Protein AF-H9GGY7-F1 (afdb_monomer_lite)

Structure (mmCIF, N/CA/C/O backbone):
data_AF-H9GGY7-F1
#
_entry.id   AF-H9GGY7-F1
#
loop_
_atom_site.group_PDB
_atom_site.id
_atom_site.type_symbol
_atom_site.label_atom_id
_atom_site.label_alt_id
_atom_site.label_comp_id
_atom_site.label_asym_id
_atom_site.label_entity_id
_atom_site.label_seq_id
_atom_site.pdbx_PDB_ins_code
_atom_site.Cartn_x
_atom_site.Cartn_y
_atom_site.Cartn_z
_atom_site.occupancy
_atom_site.B_iso_or_equiv
_atom_site.auth_seq_id
_atom_site.auth_comp_id
_atom_site.auth_asym_id
_atom_site.auth_atom_id
_atom_site.pdbx_PDB_model_num
ATOM 1 N N . GLN A 1 1 ? -94.131 -12.070 133.541 1.00 53.62 1 GLN A N 1
ATOM 2 C CA . GLN A 1 1 ? -92.768 -11.558 133.809 1.00 53.62 1 GLN A CA 1
ATOM 3 C C . GLN A 1 1 ? -91.695 -12.531 133.315 1.00 53.62 1 GLN A C 1
ATOM 5 O O . GLN A 1 1 ? -91.170 -12.262 132.249 1.00 53.62 1 GLN A O 1
ATOM 10 N N . LEU A 1 2 ? -91.440 -13.691 133.942 1.00 53.00 2 LEU A N 1
ATOM 11 C CA . LEU A 1 2 ? -90.406 -14.633 133.448 1.00 53.00 2 LEU A CA 1
ATOM 12 C C . LEU A 1 2 ? -90.732 -15.312 132.094 1.00 53.00 2 LEU A C 1
ATOM 14 O O . LEU A 1 2 ? -89.829 -15.543 131.296 1.00 53.00 2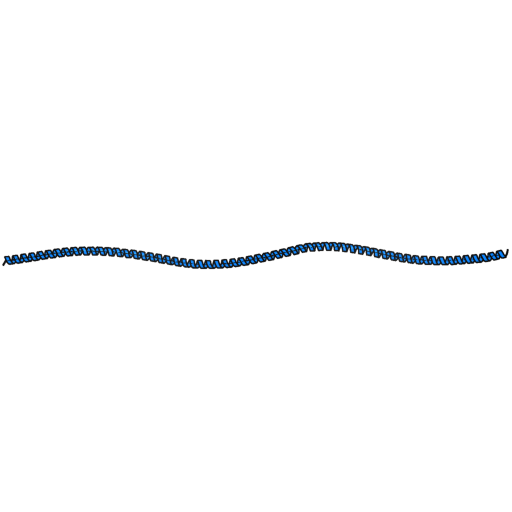 LEU A O 1
ATOM 18 N N . GLU A 1 3 ? -92.004 -15.600 131.788 1.00 56.50 3 GLU A N 1
ATOM 19 C CA . GLU A 1 3 ? -92.406 -16.172 130.482 1.00 56.50 3 GLU A CA 1
ATOM 20 C C . GLU A 1 3 ? -92.366 -15.160 129.325 1.00 56.50 3 GLU A C 1
ATOM 22 O O . GLU A 1 3 ? -92.025 -15.528 128.203 1.00 56.50 3 GLU A O 1
ATOM 27 N N . GLU A 1 4 ? -92.641 -13.881 129.593 1.00 59.97 4 GLU A N 1
ATOM 28 C CA . GLU A 1 4 ? -92.540 -12.801 128.597 1.00 59.97 4 GLU A CA 1
ATOM 29 C C . GLU A 1 4 ? -91.076 -12.456 128.287 1.00 59.97 4 GLU A C 1
ATOM 31 O O . GLU A 1 4 ? -90.733 -12.218 127.129 1.00 59.97 4 GLU A O 1
ATOM 36 N N . GLU A 1 5 ? -90.188 -12.500 129.288 1.00 59.53 5 GLU A N 1
ATOM 37 C CA . GLU A 1 5 ? -88.739 -12.380 129.074 1.00 59.53 5 GLU A CA 1
ATOM 38 C C . GLU A 1 5 ? -88.175 -13.578 128.296 1.00 59.53 5 GLU A C 1
ATOM 40 O O . GLU A 1 5 ? -87.352 -13.385 127.399 1.00 59.53 5 GLU A O 1
ATOM 45 N N . ARG A 1 6 ? -88.660 -14.802 128.558 1.00 66.00 6 ARG A N 1
ATOM 46 C CA . ARG A 1 6 ? -88.266 -16.002 127.801 1.00 66.00 6 ARG A CA 1
ATOM 47 C C . ARG A 1 6 ? -88.717 -15.940 126.339 1.00 66.00 6 ARG A C 1
ATOM 49 O O . ARG A 1 6 ? -87.914 -16.224 125.456 1.00 66.00 6 ARG A O 1
ATOM 56 N N . GLN A 1 7 ? -89.949 -15.504 126.067 1.00 70.44 7 GLN A N 1
ATOM 57 C CA . GLN A 1 7 ? -90.431 -15.276 124.697 1.00 70.44 7 GLN A CA 1
ATOM 58 C C . GLN A 1 7 ? -89.676 -14.144 123.987 1.00 70.44 7 GLN A C 1
ATOM 60 O O . GLN A 1 7 ? -89.389 -14.247 122.795 1.00 70.44 7 GLN A O 1
ATOM 65 N N . GLY A 1 8 ? -89.334 -13.065 124.696 1.00 74.50 8 GLY A N 1
ATOM 66 C CA . GLY A 1 8 ? -88.525 -11.973 124.151 1.00 74.50 8 GLY A CA 1
ATOM 67 C C . GLY A 1 8 ? -87.105 -12.414 123.782 1.00 74.50 8 GLY A C 1
ATOM 68 O O . GLY A 1 8 ? -86.585 -12.002 122.743 1.00 74.50 8 GLY A O 1
ATOM 69 N N . LEU A 1 9 ? -86.501 -13.285 124.597 1.00 72.38 9 LEU A N 1
ATOM 70 C CA . LEU A 1 9 ? -85.202 -13.900 124.326 1.00 72.38 9 LEU A CA 1
ATOM 71 C C . LEU A 1 9 ? -85.266 -14.924 123.187 1.00 72.38 9 LEU A C 1
ATOM 73 O O . LEU A 1 9 ? -84.412 -14.864 122.313 1.00 72.38 9 LEU A O 1
ATOM 77 N N . GLU A 1 10 ? -86.286 -15.786 123.119 1.00 73.00 10 GLU A N 1
ATOM 78 C CA . GLU A 1 10 ? -86.494 -16.715 121.990 1.00 73.00 10 GLU A CA 1
ATOM 79 C C . GLU A 1 10 ? -86.693 -15.960 120.662 1.00 73.00 10 GLU A C 1
ATOM 81 O O . GLU A 1 10 ? -86.160 -16.356 119.629 1.00 73.00 10 GLU A O 1
ATOM 86 N N . LYS A 1 11 ? -87.409 -14.827 120.673 1.00 78.94 11 LYS A N 1
ATOM 87 C CA . LYS A 1 11 ? -87.639 -14.009 119.471 1.00 78.94 11 LYS A CA 1
ATOM 88 C C . LYS A 1 11 ? -86.386 -13.248 119.025 1.00 78.94 11 LYS A C 1
ATOM 90 O O . LYS A 1 11 ? -86.161 -13.107 117.826 1.00 78.94 11 LYS A O 1
ATOM 95 N N . LYS A 1 12 ? -85.567 -12.777 119.975 1.00 76.88 12 LYS A N 1
ATOM 96 C CA . LYS A 1 12 ? -84.242 -12.205 119.685 1.00 76.88 12 LYS A CA 1
ATOM 97 C C . LYS A 1 12 ? -83.271 -13.266 119.182 1.00 76.88 12 LYS A C 1
ATOM 99 O O . LYS A 1 12 ? -82.583 -12.989 118.214 1.00 76.88 12 LYS A O 1
ATOM 104 N N . LEU A 1 13 ? -83.266 -14.456 119.787 1.00 78.00 13 LEU A N 1
ATOM 105 C CA . LEU A 1 13 ? -82.452 -15.591 119.354 1.00 78.00 13 LEU A CA 1
ATOM 106 C C . LEU A 1 13 ? -82.787 -15.966 117.908 1.00 78.00 13 LEU A C 1
ATOM 108 O O . LEU A 1 13 ? -81.892 -16.018 117.074 1.00 78.00 13 LEU A O 1
ATOM 112 N N . LYS A 1 14 ? -84.078 -16.094 117.586 1.00 79.50 14 LYS A N 1
ATOM 113 C CA . LYS A 1 14 ? -84.537 -16.381 116.225 1.00 79.50 14 LYS A CA 1
ATOM 114 C C . LYS A 1 14 ? -84.182 -15.270 115.229 1.00 79.50 14 LYS A C 1
ATOM 116 O O . LYS A 1 14 ? -83.739 -15.556 114.129 1.00 79.50 14 LYS A O 1
ATOM 121 N N . GLY A 1 15 ? -84.309 -14.001 115.628 1.00 80.25 15 GLY A N 1
ATOM 122 C CA . GLY A 1 15 ? -83.869 -12.871 114.802 1.00 80.25 15 GLY A CA 1
ATOM 123 C C . GLY A 1 15 ? -82.359 -12.877 114.547 1.00 80.25 15 GLY A C 1
ATOM 124 O O . GLY A 1 15 ? -81.931 -12.629 113.426 1.00 80.25 15 GLY A O 1
ATOM 125 N N . THR A 1 16 ? -81.556 -13.220 115.559 1.00 77.06 16 THR A N 1
ATOM 126 C CA . THR A 1 16 ? -80.107 -13.381 115.390 1.00 77.06 16 THR A CA 1
ATOM 127 C C . THR A 1 16 ? -79.743 -14.616 114.567 1.00 77.06 16 THR A C 1
ATOM 129 O O . THR A 1 16 ? -78.773 -14.557 113.826 1.00 77.06 16 THR A O 1
ATOM 132 N N . GLU A 1 17 ? -80.505 -15.710 114.643 1.00 79.44 17 GLU A N 1
ATOM 133 C CA . GLU A 1 17 ? -80.320 -16.901 113.799 1.00 79.44 17 GLU A CA 1
ATOM 134 C C . GLU A 1 17 ? -80.626 -16.590 112.327 1.00 79.44 17 GLU A C 1
ATOM 136 O O . GLU A 1 17 ? -79.792 -16.875 111.472 1.00 79.44 17 GLU A O 1
ATOM 141 N N . ASP A 1 18 ? -81.747 -15.918 112.042 1.00 83.19 18 ASP A N 1
ATOM 142 C CA . ASP A 1 18 ? -82.125 -15.485 110.688 1.00 83.19 18 ASP A CA 1
ATOM 143 C C . ASP A 1 18 ? -81.103 -14.480 110.105 1.00 83.19 18 ASP A C 1
ATOM 145 O O . ASP A 1 18 ? -80.794 -14.500 108.910 1.00 83.19 18 ASP A O 1
ATOM 149 N N . GLU A 1 19 ? -80.558 -13.583 110.938 1.00 83.75 19 GLU A N 1
ATOM 150 C CA . GLU A 1 19 ? -79.475 -12.672 110.545 1.00 83.75 19 GLU A CA 1
ATOM 151 C C . GLU A 1 19 ? -78.175 -13.431 110.267 1.00 83.75 19 GLU A C 1
ATOM 153 O O . GLU A 1 19 ? -77.540 -13.189 109.241 1.00 83.75 19 GLU A O 1
ATOM 158 N N . VAL A 1 20 ? -77.789 -14.374 111.131 1.00 84.69 20 VAL A N 1
ATOM 159 C CA . VAL A 1 20 ? -76.604 -15.220 110.930 1.00 84.69 20 VAL A CA 1
ATOM 160 C C . VAL A 1 20 ? -76.734 -16.046 109.652 1.00 84.69 20 VAL A C 1
ATOM 162 O O . VAL A 1 20 ? -75.761 -16.133 108.908 1.00 84.69 20 VAL A O 1
ATOM 165 N N . GLU A 1 21 ? -77.911 -16.599 109.354 1.00 87.12 21 GLU A N 1
ATOM 166 C CA . GLU A 1 21 ? -78.161 -17.381 108.140 1.00 87.12 21 GLU A CA 1
ATOM 167 C C . GLU A 1 21 ? -78.060 -16.508 106.879 1.00 87.12 21 GLU A C 1
ATOM 169 O O . GLU A 1 21 ? -77.313 -16.851 105.958 1.00 87.12 21 GLU A O 1
ATOM 174 N N . LYS A 1 22 ? -78.671 -15.312 106.884 1.00 88.31 22 LYS A N 1
ATOM 175 C CA . LYS A 1 22 ? -78.521 -14.315 105.805 1.00 88.31 22 LYS A CA 1
ATOM 176 C C . LYS A 1 22 ? -77.080 -13.868 105.596 1.00 88.31 22 LYS A C 1
ATOM 178 O O . LYS A 1 22 ? -76.633 -13.766 104.455 1.00 88.31 22 LYS A O 1
ATOM 183 N N . TYR A 1 23 ? -76.352 -13.569 106.671 1.00 86.12 23 TYR A N 1
ATOM 184 C CA . TYR A 1 23 ? -74.945 -13.189 106.566 1.00 86.12 23 TYR A CA 1
ATOM 185 C C . TYR A 1 23 ? -74.090 -14.369 106.089 1.00 86.12 23 TYR A C 1
ATOM 187 O O . TYR A 1 23 ? -73.178 -14.158 105.297 1.00 86.12 23 TYR A O 1
ATOM 195 N N . SER A 1 24 ? -74.411 -15.603 106.485 1.00 87.19 24 SER A N 1
ATOM 196 C CA . SER A 1 24 ? -73.772 -16.828 105.983 1.00 87.19 24 SER A CA 1
ATOM 197 C C . SER A 1 24 ? -73.967 -16.998 104.473 1.00 87.19 24 SER A C 1
ATOM 199 O O . SER A 1 24 ? -72.998 -17.240 103.754 1.00 87.19 24 SER A O 1
ATOM 201 N N . GLU A 1 25 ? -75.197 -16.845 103.977 1.00 89.50 25 GLU A N 1
ATOM 202 C CA . GLU A 1 25 ? -75.495 -16.943 102.544 1.00 89.50 25 GLU A CA 1
ATOM 203 C C . GLU A 1 25 ? -74.830 -15.814 101.753 1.00 89.50 25 GLU A C 1
ATOM 205 O O . GLU A 1 25 ? -74.185 -16.078 100.740 1.00 89.50 25 GLU A O 1
ATOM 210 N N . ALA A 1 26 ? -74.890 -14.576 102.251 1.00 90.56 26 ALA A N 1
ATOM 211 C CA . ALA A 1 26 ? -74.227 -13.436 101.622 1.00 90.56 26 ALA A CA 1
ATOM 212 C C . ALA A 1 26 ? -72.698 -13.598 101.580 1.00 90.56 26 ALA A C 1
ATOM 214 O O . ALA A 1 26 ? -72.066 -13.224 100.593 1.00 90.56 26 ALA A O 1
ATOM 215 N N . VAL A 1 27 ? -72.096 -14.176 102.627 1.00 91.88 27 VAL A N 1
ATOM 216 C CA . VAL A 1 27 ? -70.662 -14.494 102.659 1.00 91.88 27 VAL A CA 1
ATOM 217 C C . VAL A 1 27 ? -70.323 -15.576 101.637 1.00 91.88 27 VAL A C 1
ATOM 219 O O . VAL A 1 27 ? -69.350 -15.401 100.909 1.00 91.88 27 VAL A O 1
ATOM 222 N N . LYS A 1 28 ? -71.126 -16.641 101.518 1.00 91.06 28 LYS A N 1
ATOM 223 C CA . LYS A 1 28 ? -70.921 -17.683 100.496 1.00 91.06 28 LYS A CA 1
ATOM 224 C C . LYS A 1 28 ? -71.033 -17.125 99.080 1.00 91.06 28 LYS A C 1
ATOM 226 O O . LYS A 1 28 ? -70.164 -17.379 98.256 1.00 91.06 28 LYS A O 1
ATOM 231 N N . GLU A 1 29 ? -72.051 -16.316 98.803 1.00 91.62 29 GLU A N 1
ATOM 232 C CA . GLU A 1 29 ? -72.250 -15.723 97.477 1.00 91.62 29 GLU A CA 1
ATOM 233 C C . GLU A 1 29 ? -71.135 -14.716 97.130 1.00 91.62 29 GLU A C 1
ATOM 235 O O . GLU A 1 29 ? -70.691 -14.627 95.983 1.00 91.62 29 GLU A O 1
ATOM 240 N N . ALA A 1 30 ? -70.643 -13.964 98.122 1.00 90.69 30 ALA A N 1
ATOM 241 C CA . ALA A 1 30 ? -69.486 -13.089 97.959 1.00 90.69 30 ALA A CA 1
ATOM 242 C C . ALA A 1 30 ? -68.187 -13.881 97.737 1.00 90.69 30 ALA A C 1
ATOM 244 O O . ALA A 1 30 ? -67.375 -13.469 96.911 1.00 90.69 30 ALA A O 1
ATOM 245 N N . GLN A 1 31 ? -68.007 -15.015 98.423 1.00 90.62 31 GLN A N 1
ATOM 246 C CA . GLN A 1 31 ? -66.876 -15.926 98.223 1.00 90.62 31 GLN A CA 1
ATOM 247 C C . GLN A 1 31 ? -66.893 -16.547 96.822 1.00 90.62 31 GLN A C 1
ATOM 249 O O . GLN A 1 31 ? -65.883 -16.479 96.132 1.00 90.62 31 GLN A O 1
ATOM 254 N N . GLU A 1 32 ? -68.035 -17.050 96.347 1.00 93.12 32 GLU A N 1
ATOM 255 C CA . GLU A 1 32 ? -68.155 -17.584 94.983 1.00 93.12 32 GLU A CA 1
ATOM 256 C C . GLU A 1 32 ? -67.865 -16.510 93.923 1.00 93.12 32 GLU A C 1
ATOM 258 O O . GLU A 1 32 ? -67.146 -16.760 92.954 1.00 93.12 32 GLU A O 1
ATOM 263 N N . LYS A 1 33 ? -68.379 -15.284 94.101 1.00 93.19 33 LYS A N 1
ATOM 264 C CA . LYS A 1 33 ? -68.078 -14.160 93.196 1.00 93.19 33 LYS A CA 1
ATOM 265 C C . LYS A 1 33 ? -66.602 -13.771 93.230 1.00 93.19 33 LYS A C 1
ATOM 267 O O . LYS A 1 33 ? -66.060 -13.433 92.177 1.00 93.19 33 LYS A O 1
ATOM 272 N N . LEU A 1 34 ? -65.970 -13.815 94.404 1.00 93.81 34 LEU A N 1
ATOM 273 C CA . LEU A 1 34 ? -64.543 -13.555 94.563 1.00 93.81 34 LEU A CA 1
ATOM 274 C C . LEU A 1 34 ? -63.719 -14.607 93.818 1.00 93.81 34 LEU A C 1
ATOM 276 O O . LEU A 1 34 ? -62.916 -14.227 92.976 1.00 93.81 34 LEU A O 1
ATOM 280 N N . GLU A 1 35 ? -63.985 -15.899 94.023 1.00 93.88 35 GLU A N 1
ATOM 281 C CA . GLU A 1 35 ? -63.283 -16.989 93.326 1.00 93.88 35 GLU A CA 1
ATOM 282 C C . GLU A 1 35 ? -63.422 -16.879 91.799 1.00 93.88 35 GLU A C 1
ATOM 284 O O . GLU A 1 35 ? -62.468 -17.085 91.047 1.00 93.88 35 GLU A O 1
ATOM 289 N N . LEU A 1 36 ? -64.610 -16.510 91.311 1.00 94.38 36 LEU A N 1
ATOM 290 C CA . LEU A 1 36 ? -64.872 -16.360 89.879 1.00 94.38 36 LEU A CA 1
ATOM 291 C C . LEU A 1 36 ? -64.162 -15.130 89.288 1.00 94.38 36 LEU A C 1
ATOM 293 O O . LEU A 1 36 ? -63.724 -15.163 88.134 1.00 94.38 36 LEU A O 1
ATOM 297 N N . ALA A 1 37 ? -64.035 -14.051 90.066 1.00 94.06 37 ALA A N 1
ATOM 298 C CA . ALA A 1 37 ? -63.265 -12.867 89.696 1.00 94.06 37 ALA A CA 1
ATOM 299 C C . ALA A 1 37 ? -61.753 -13.136 89.727 1.00 94.06 37 ALA A C 1
ATOM 301 O O . ALA A 1 37 ? -61.064 -12.760 88.781 1.00 94.06 37 ALA A O 1
ATOM 302 N N . GLU A 1 38 ? -61.256 -13.835 90.750 1.00 94.00 38 GLU A N 1
ATOM 303 C CA . GLU A 1 38 ? -59.859 -14.266 90.861 1.00 94.00 38 GLU A CA 1
ATOM 304 C C . GLU A 1 38 ? -59.479 -15.171 89.692 1.00 94.00 38 GLU A C 1
ATOM 306 O O . GLU A 1 38 ? -58.484 -14.911 89.025 1.00 94.00 38 GLU A O 1
ATOM 311 N N . LYS A 1 39 ? -60.319 -16.156 89.348 1.00 95.44 39 LYS A N 1
ATOM 312 C CA . LYS A 1 39 ? -60.077 -17.032 88.195 1.00 95.44 39 LYS A CA 1
ATOM 313 C C . LYS A 1 39 ? -59.992 -16.253 86.877 1.00 95.44 39 LYS A C 1
ATOM 315 O O . LYS A 1 39 ? -59.075 -16.462 86.087 1.00 95.44 39 LYS A O 1
ATOM 320 N N . LYS A 1 40 ? -60.914 -15.311 86.648 1.00 94.88 40 LYS A N 1
ATOM 321 C CA . LYS A 1 40 ? -60.870 -14.434 85.465 1.00 94.88 40 LYS A CA 1
ATOM 322 C C . LYS A 1 40 ? -59.631 -13.541 85.444 1.00 94.88 40 LYS A C 1
ATOM 324 O O . LYS A 1 40 ? -59.081 -13.318 84.370 1.00 94.88 40 LYS A O 1
ATOM 329 N N . ALA A 1 41 ? -59.208 -13.026 86.598 1.00 94.75 41 ALA A N 1
ATOM 330 C CA . ALA A 1 41 ? -57.985 -12.242 86.710 1.00 94.75 41 ALA A CA 1
ATOM 331 C C . ALA A 1 41 ? -56.763 -13.104 8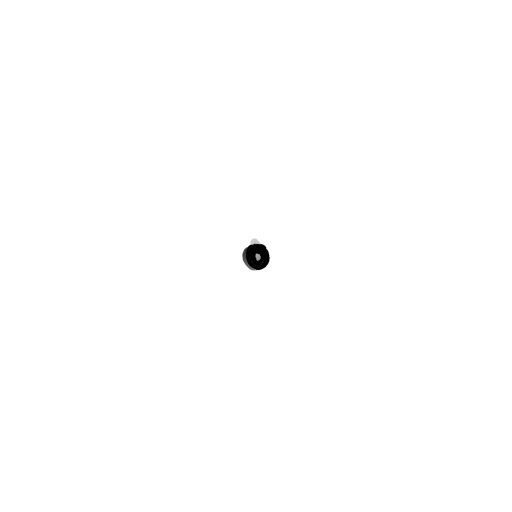6.368 1.00 94.75 41 ALA A C 1
ATOM 333 O O . ALA A 1 41 ? -55.962 -12.692 85.537 1.00 94.75 41 ALA A O 1
ATOM 334 N N . THR A 1 42 ? -56.677 -14.330 86.897 1.00 95.06 42 THR A N 1
ATOM 335 C CA . THR A 1 42 ? -55.575 -15.251 86.582 1.00 95.06 42 THR A CA 1
ATOM 336 C C . THR A 1 42 ? -55.541 -15.658 85.108 1.00 95.06 42 THR A C 1
ATOM 338 O O . THR A 1 42 ? -54.462 -15.725 84.521 1.00 95.06 42 THR A O 1
ATOM 341 N N . ASP A 1 43 ? -56.701 -15.882 84.480 1.00 94.94 43 ASP A N 1
ATOM 342 C CA . ASP A 1 43 ? -56.783 -16.197 83.049 1.00 94.94 43 ASP A CA 1
ATOM 343 C C . ASP A 1 43 ? -56.321 -14.996 82.200 1.00 94.94 43 ASP A C 1
ATOM 345 O O . ASP A 1 43 ? -55.498 -15.148 81.298 1.00 94.94 43 ASP A O 1
ATOM 349 N N . ALA A 1 44 ? -56.767 -13.781 82.540 1.00 94.81 44 ALA A N 1
ATOM 350 C CA . ALA A 1 44 ? -56.345 -12.557 81.859 1.00 94.81 44 ALA A CA 1
ATOM 351 C C . ALA A 1 44 ? -54.847 -12.256 82.050 1.00 94.81 44 ALA A C 1
ATOM 353 O O . ALA A 1 44 ? -54.177 -11.849 81.102 1.00 94.81 44 ALA A O 1
ATOM 354 N N . GLU A 1 45 ? -54.297 -12.474 83.247 1.00 95.12 45 GLU A N 1
ATOM 355 C CA . GLU A 1 45 ? -52.859 -12.346 83.516 1.00 95.12 45 GLU A CA 1
ATOM 356 C C . GLU A 1 45 ? -52.042 -13.347 82.687 1.00 95.12 45 GLU A C 1
ATOM 358 O O . GLU A 1 45 ? -50.995 -12.988 82.138 1.00 95.12 45 GLU A O 1
ATOM 363 N N . SER A 1 46 ? -52.541 -14.578 82.533 1.00 96.06 46 SER A N 1
ATOM 364 C CA . SER A 1 46 ? -51.935 -15.601 81.675 1.00 96.06 46 SER A CA 1
ATOM 365 C C . SER A 1 46 ? -51.942 -15.186 80.199 1.00 96.06 46 SER A C 1
ATOM 367 O O . SER A 1 46 ? -50.909 -15.252 79.523 1.00 96.06 46 SER A O 1
ATOM 369 N N . ASP A 1 47 ? -53.072 -14.675 79.704 1.00 96.19 47 ASP A N 1
ATOM 370 C CA . ASP A 1 47 ? -53.204 -14.196 78.327 1.00 96.19 47 ASP A CA 1
ATOM 371 C C . ASP A 1 47 ? -52.276 -13.008 78.054 1.00 96.19 47 ASP A C 1
ATOM 373 O O . ASP A 1 47 ? -51.560 -13.005 77.049 1.00 96.19 47 ASP A O 1
ATOM 377 N N . VAL A 1 48 ? -52.211 -12.037 78.972 1.00 96.94 48 VAL A N 1
ATOM 378 C CA . VAL A 1 48 ? -51.288 -10.892 78.891 1.00 96.94 48 VAL A CA 1
ATOM 379 C C . VAL A 1 48 ? -49.835 -11.367 78.867 1.00 96.94 48 VAL A C 1
ATOM 381 O O . VAL A 1 48 ? -49.046 -10.891 78.048 1.00 96.94 48 VAL A O 1
ATOM 384 N N . ALA A 1 49 ? -49.469 -12.343 79.702 1.00 96.38 49 ALA A N 1
ATOM 385 C CA . ALA A 1 49 ? -48.132 -12.930 79.681 1.00 96.38 49 ALA A CA 1
ATOM 386 C C . ALA A 1 49 ? -47.821 -13.617 78.336 1.00 96.38 49 ALA A C 1
ATOM 388 O O . ALA A 1 49 ? -46.708 -13.486 77.818 1.00 96.38 49 ALA A O 1
ATOM 389 N N . SER A 1 50 ? -48.797 -14.312 77.740 1.00 97.25 50 SER A N 1
ATOM 390 C CA . SER A 1 50 ? -48.646 -14.959 76.431 1.00 97.25 50 SER A CA 1
ATOM 391 C C . SER A 1 50 ? -48.478 -13.945 75.290 1.00 97.25 50 SER A C 1
ATOM 393 O O . SER A 1 50 ? -47.596 -14.104 74.442 1.00 97.25 50 SER A O 1
ATOM 395 N N . LEU A 1 51 ? -49.271 -12.869 75.299 1.00 97.12 51 LEU A N 1
ATOM 396 C CA . LEU A 1 51 ? -49.221 -11.807 74.299 1.00 97.12 51 LEU A CA 1
ATOM 397 C C . LEU A 1 51 ? -47.910 -11.033 74.388 1.00 97.12 51 LEU A C 1
ATOM 399 O O . LEU A 1 51 ? -47.298 -10.783 73.356 1.00 97.12 51 LEU A O 1
ATOM 403 N N . ASN A 1 52 ? -47.423 -10.742 75.596 1.00 96.44 52 ASN A N 1
ATOM 404 C CA . ASN A 1 52 ? -46.126 -10.091 75.785 1.00 96.44 52 ASN A CA 1
ATOM 405 C C . ASN A 1 52 ? -44.968 -10.932 75.232 1.00 96.44 52 ASN A C 1
ATOM 407 O O . ASN A 1 52 ? -44.092 -10.393 74.560 1.00 96.44 52 ASN A O 1
ATOM 411 N N . ARG A 1 53 ? -44.985 -12.260 75.427 1.00 96.81 53 ARG A N 1
ATOM 412 C CA . ARG A 1 53 ? -43.997 -13.150 74.786 1.00 96.81 53 ARG A CA 1
ATOM 413 C C . ARG A 1 53 ? -44.101 -13.113 73.265 1.00 96.81 53 ARG A C 1
ATOM 415 O O . ARG A 1 53 ? -43.086 -13.106 72.578 1.00 96.81 53 ARG A O 1
ATOM 422 N N . ARG A 1 54 ? -45.321 -13.087 72.726 1.00 97.69 54 ARG A N 1
ATOM 423 C CA . ARG A 1 54 ? -45.545 -13.016 71.278 1.00 97.69 54 ARG A CA 1
ATOM 424 C C . ARG A 1 54 ? -45.081 -11.684 70.685 1.00 97.69 54 ARG A C 1
ATOM 426 O O . ARG A 1 54 ? -44.524 -11.699 69.596 1.00 97.69 54 ARG A O 1
ATOM 433 N N . ILE A 1 55 ? -45.276 -10.570 71.391 1.00 97.62 55 ILE A N 1
ATOM 434 C CA . ILE A 1 55 ? -44.773 -9.248 70.991 1.00 97.62 55 ILE A CA 1
ATOM 435 C C . ILE A 1 55 ? -43.246 -9.282 70.888 1.00 97.62 55 ILE A C 1
ATOM 437 O O . ILE A 1 55 ? -42.728 -8.963 69.826 1.00 97.62 55 ILE A O 1
ATOM 441 N N . GLN A 1 56 ? -42.549 -9.782 71.914 1.00 97.12 56 GLN A N 1
ATOM 442 C CA . GLN A 1 56 ? -41.083 -9.895 71.899 1.00 97.12 56 GLN A CA 1
ATOM 443 C C . GLN A 1 56 ? -40.567 -10.725 70.717 1.00 97.12 56 GLN A C 1
ATOM 445 O O . GLN A 1 56 ? -39.626 -10.325 70.042 1.00 97.12 56 GLN A O 1
ATOM 450 N N . LEU A 1 57 ? -41.207 -11.863 70.423 1.00 97.62 57 LEU A N 1
ATOM 451 C CA . LEU A 1 57 ? -40.817 -12.699 69.283 1.00 97.62 57 LEU A CA 1
ATOM 452 C C . LEU A 1 57 ? -41.003 -11.977 67.942 1.00 97.62 57 LEU A C 1
ATOM 454 O O . LEU A 1 57 ? -40.149 -12.088 67.068 1.00 97.62 57 LEU A O 1
ATOM 458 N N . VAL A 1 58 ? -42.102 -11.236 67.780 1.00 97.81 58 VAL A N 1
ATOM 459 C CA . VAL A 1 58 ? -42.364 -10.465 66.556 1.00 97.81 58 VAL A CA 1
ATOM 460 C C . VAL A 1 58 ? -41.393 -9.292 66.420 1.00 97.81 58 VAL A C 1
ATOM 462 O O . VAL A 1 58 ? -40.945 -9.015 65.312 1.00 97.81 58 VAL A O 1
ATOM 465 N N . GLU A 1 59 ? -41.041 -8.625 67.519 1.00 97.75 59 GLU A N 1
ATOM 466 C CA . GLU A 1 59 ? -40.024 -7.566 67.536 1.00 97.75 59 GLU A CA 1
ATOM 467 C C . GLU A 1 59 ? -38.650 -8.118 67.131 1.00 97.75 59 GLU A C 1
ATOM 469 O O . GLU A 1 59 ? -38.027 -7.585 66.216 1.00 97.75 59 GLU A O 1
ATOM 474 N N . GLU A 1 60 ? -38.226 -9.254 67.693 1.00 97.31 60 GLU A N 1
ATOM 475 C CA . GLU A 1 60 ? -36.976 -9.910 67.288 1.00 97.31 60 GLU A CA 1
ATOM 476 C C . GLU A 1 60 ? -36.977 -10.340 65.812 1.00 97.31 60 GLU A C 1
ATOM 478 O O . GLU A 1 60 ? -35.955 -10.258 65.124 1.00 97.31 60 GLU A O 1
ATOM 483 N N . GLU A 1 61 ? -38.102 -10.849 65.304 1.00 97.62 61 GLU A N 1
ATOM 484 C CA . GLU A 1 61 ? -38.238 -11.204 63.889 1.00 97.62 61 GLU A CA 1
ATOM 485 C C . GLU A 1 61 ? -38.175 -9.972 62.983 1.00 97.62 61 GLU A C 1
ATOM 487 O O . GLU A 1 61 ? -37.546 -10.029 61.920 1.00 97.62 61 GLU A O 1
ATOM 492 N N . LEU A 1 62 ? -38.785 -8.864 63.407 1.00 97.88 62 LEU A N 1
ATOM 493 C CA . LEU A 1 62 ? -38.745 -7.593 62.697 1.00 97.88 62 LEU A CA 1
ATOM 494 C C . LEU A 1 62 ? -37.317 -7.041 62.637 1.00 97.88 62 LEU A C 1
ATOM 496 O O . LEU A 1 62 ? -36.865 -6.698 61.545 1.00 97.88 62 LEU A O 1
ATOM 500 N N . ASP A 1 63 ? -36.590 -7.037 63.755 1.00 97.88 63 ASP A N 1
ATOM 501 C CA . ASP A 1 63 ? -35.198 -6.576 63.818 1.00 97.88 63 ASP A CA 1
ATOM 502 C C . ASP A 1 63 ? -34.301 -7.410 62.890 1.00 97.88 63 ASP A C 1
ATOM 504 O O . ASP A 1 63 ? -33.567 -6.874 62.054 1.00 97.88 63 ASP A O 1
ATOM 508 N N . ARG A 1 64 ? -34.435 -8.744 62.926 1.00 97.88 64 ARG A N 1
ATOM 509 C CA . ARG A 1 64 ? -33.701 -9.642 62.013 1.00 97.88 64 ARG A CA 1
ATOM 510 C C . ARG A 1 64 ? -34.054 -9.396 60.545 1.00 97.88 64 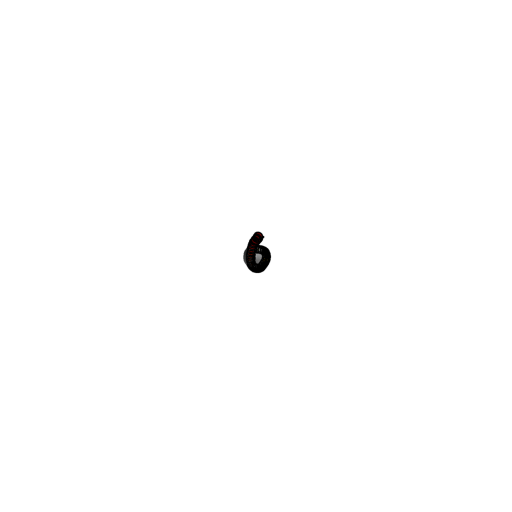ARG A C 1
ATOM 512 O O . ARG A 1 64 ? -33.188 -9.512 59.673 1.00 97.88 64 ARG A O 1
ATOM 519 N N . ALA A 1 65 ? -35.318 -9.110 60.235 1.00 97.81 65 ALA A N 1
ATOM 520 C CA . ALA A 1 65 ? -35.743 -8.797 58.874 1.00 97.81 65 ALA A CA 1
ATOM 521 C C . ALA A 1 65 ? -35.173 -7.451 58.401 1.00 97.81 65 ALA A C 1
ATOM 523 O O . ALA A 1 65 ? -34.729 -7.351 57.254 1.00 97.81 65 ALA A O 1
ATOM 524 N N . GLN A 1 66 ? -35.123 -6.449 59.280 1.00 97.88 66 GLN A N 1
ATOM 525 C CA . GLN A 1 66 ? -34.538 -5.141 58.996 1.00 97.88 66 GLN A CA 1
ATOM 526 C C . GLN A 1 66 ? -33.029 -5.227 58.750 1.00 97.88 66 GLN A C 1
ATOM 528 O O . GLN A 1 66 ? -32.551 -4.669 57.763 1.00 97.88 66 GLN A O 1
ATOM 533 N N . GLU A 1 67 ? -32.281 -5.986 59.556 1.00 97.88 67 GLU A N 1
ATOM 534 C CA . GLU A 1 67 ? -30.843 -6.206 59.330 1.00 97.88 67 GLU A CA 1
ATOM 535 C C . GLU A 1 67 ? -30.564 -6.894 57.984 1.00 97.88 67 GLU A C 1
ATOM 537 O O . GLU A 1 67 ? -29.661 -6.505 57.230 1.00 97.88 67 GLU A O 1
ATOM 542 N N . ARG A 1 68 ? -31.373 -7.905 57.636 1.00 98.00 68 ARG A N 1
ATOM 543 C CA . ARG A 1 68 ? -31.283 -8.586 56.335 1.00 98.00 68 ARG A CA 1
ATOM 544 C C . ARG A 1 68 ? -31.588 -7.639 55.181 1.00 98.00 68 ARG A C 1
ATOM 546 O O . ARG A 1 68 ? -30.874 -7.668 54.179 1.00 98.00 68 ARG A O 1
ATOM 553 N N . LEU A 1 69 ? -32.617 -6.805 55.321 1.00 98.00 69 LEU A N 1
ATOM 554 C CA . LEU A 1 69 ? -32.983 -5.809 54.318 1.00 98.00 69 LEU A CA 1
ATOM 555 C C . LEU A 1 69 ? -31.871 -4.772 54.135 1.00 98.00 69 LEU A C 1
ATOM 557 O O . LEU A 1 69 ? -31.489 -4.501 53.000 1.00 98.00 69 LEU A O 1
ATOM 561 N N . ALA A 1 70 ? -31.307 -4.248 55.225 1.00 98.19 70 ALA A N 1
ATOM 562 C CA . ALA A 1 70 ? -30.200 -3.296 55.176 1.00 98.19 70 ALA A CA 1
ATOM 563 C C . ALA A 1 70 ? -28.990 -3.881 54.431 1.00 98.19 70 ALA A C 1
ATOM 565 O O . ALA A 1 70 ? -28.437 -3.245 53.536 1.00 98.19 70 ALA A O 1
ATOM 566 N N . THR A 1 71 ? -28.643 -5.137 54.722 1.00 98.06 71 THR A N 1
ATOM 567 C CA . THR A 1 71 ? -27.552 -5.841 54.032 1.00 98.06 71 THR A CA 1
ATOM 568 C C . THR A 1 71 ? -27.852 -6.050 52.543 1.00 98.06 71 THR A C 1
ATOM 570 O O . THR A 1 71 ? -26.959 -5.931 51.704 1.00 98.06 71 THR A O 1
ATOM 573 N N . ALA A 1 72 ? -29.098 -6.381 52.190 1.00 98.12 72 ALA A N 1
ATOM 574 C CA . ALA A 1 72 ? -29.504 -6.564 50.799 1.00 98.12 72 ALA A CA 1
ATOM 575 C C . ALA A 1 72 ? -29.462 -5.247 50.008 1.00 98.12 72 ALA A C 1
ATOM 577 O O . ALA A 1 72 ? -28.985 -5.242 48.876 1.00 98.12 72 ALA A O 1
ATOM 578 N N . LEU A 1 73 ? -29.899 -4.139 50.614 1.00 98.12 73 LEU A N 1
ATOM 579 C CA . LEU A 1 73 ? -29.839 -2.806 50.012 1.00 98.12 73 LEU A CA 1
ATOM 580 C C . LEU A 1 73 ? -28.397 -2.341 49.803 1.00 98.12 73 LEU A C 1
ATOM 582 O O . LEU A 1 73 ? -28.077 -1.851 48.726 1.00 98.12 73 LEU A O 1
ATOM 586 N N . GLN A 1 74 ? -27.515 -2.563 50.781 1.00 98.19 74 GLN A N 1
ATOM 587 C CA . GLN A 1 74 ? -26.097 -2.237 50.623 1.00 98.19 74 GLN A CA 1
ATOM 588 C C . GLN A 1 74 ? -25.472 -3.008 49.450 1.00 98.19 74 GLN A C 1
ATOM 590 O O . GLN A 1 74 ? -24.792 -2.422 48.611 1.00 98.19 74 GLN A O 1
ATOM 595 N N . LYS A 1 75 ? -25.742 -4.316 49.349 1.00 98.31 75 LYS A N 1
ATOM 596 C CA . LYS A 1 75 ? -25.257 -5.131 48.224 1.00 98.31 75 LYS A CA 1
ATOM 597 C C . LYS A 1 75 ? -25.819 -4.663 46.886 1.00 98.31 75 LYS A C 1
ATOM 599 O O . LYS A 1 75 ? -25.089 -4.675 45.902 1.00 98.31 75 LYS A O 1
ATOM 604 N N . LEU A 1 76 ? -27.090 -4.265 46.846 1.00 98.12 76 LEU A N 1
ATOM 605 C CA . LEU A 1 76 ? -27.709 -3.733 45.635 1.00 98.12 76 LEU A CA 1
ATOM 606 C C . LEU A 1 76 ? -26.985 -2.462 45.170 1.00 98.12 76 LEU A C 1
ATOM 608 O O . LEU A 1 76 ? -26.565 -2.400 44.018 1.00 98.12 76 LEU A O 1
ATOM 612 N N . GLU A 1 77 ? -26.745 -1.511 46.073 1.00 98.00 77 GLU A N 1
ATOM 613 C CA . GLU A 1 77 ? -26.035 -0.266 45.755 1.00 98.00 77 GLU A CA 1
ATOM 614 C C . GLU A 1 77 ? -24.599 -0.529 45.262 1.00 98.00 77 GLU A C 1
ATOM 616 O O . GLU A 1 77 ? -24.123 0.100 44.316 1.00 98.00 77 GLU A O 1
ATOM 621 N N . GLU A 1 78 ? -23.894 -1.488 45.869 1.00 97.88 78 GLU A N 1
ATOM 622 C CA . GLU A 1 78 ? -22.569 -1.916 45.406 1.00 97.88 78 GLU A CA 1
ATOM 623 C C . GLU A 1 78 ? -22.633 -2.520 43.995 1.00 97.88 78 GLU A C 1
ATOM 625 O O . GLU A 1 78 ? -21.799 -2.197 43.147 1.00 97.88 78 GLU A O 1
ATOM 630 N N . THR A 1 79 ? -23.637 -3.354 43.705 1.00 97.94 79 THR A N 1
ATOM 631 C CA . THR A 1 79 ? -23.815 -3.915 42.358 1.00 97.94 79 THR A CA 1
ATOM 632 C C . THR A 1 79 ? -24.187 -2.863 41.320 1.00 97.94 79 THR A C 1
ATOM 634 O O . THR A 1 79 ? -23.667 -2.923 40.211 1.00 97.94 79 THR A O 1
ATOM 637 N N . GLU A 1 80 ? -25.016 -1.876 41.665 1.00 97.44 80 GLU A N 1
ATOM 638 C CA . GLU A 1 80 ? -25.371 -0.768 40.770 1.00 97.44 80 GLU A CA 1
ATOM 639 C C . GLU A 1 80 ? -24.134 0.053 40.396 1.00 97.44 80 GLU A C 1
ATOM 641 O O . GLU A 1 80 ? -23.897 0.306 39.216 1.00 97.44 80 GLU A O 1
ATOM 646 N N . LYS A 1 81 ? -23.269 0.365 41.371 1.00 97.88 81 LYS A N 1
ATOM 647 C CA . LYS A 1 81 ? -21.992 1.051 41.107 1.00 97.88 81 LYS A CA 1
ATOM 648 C C . LYS A 1 81 ? -21.099 0.261 40.147 1.00 97.88 81 LYS A C 1
ATOM 650 O O . LYS A 1 81 ? -20.526 0.844 39.229 1.00 97.88 81 LYS A O 1
ATOM 655 N N . LEU A 1 82 ? -20.997 -1.058 40.327 1.00 97.38 82 LEU A N 1
ATOM 656 C CA . LEU A 1 82 ? -20.210 -1.918 39.435 1.00 97.38 82 LEU A CA 1
ATOM 657 C C . LEU A 1 82 ? -20.796 -1.979 38.016 1.00 97.38 82 LEU A C 1
ATOM 659 O O . LEU A 1 82 ? -20.041 -2.015 37.042 1.00 97.38 82 LEU A O 1
ATOM 663 N N . VAL A 1 83 ? -22.124 -1.978 37.886 1.00 97.94 83 VAL A N 1
ATOM 664 C CA . VAL A 1 83 ? -22.804 -1.933 36.584 1.00 97.94 83 VAL A CA 1
ATOM 665 C C . VAL A 1 83 ? -22.527 -0.603 35.885 1.00 97.94 83 VAL A C 1
ATOM 667 O O . VAL A 1 83 ? -22.074 -0.620 34.742 1.00 97.94 83 VAL A O 1
ATOM 670 N N . ASP A 1 84 ? -22.677 0.528 36.574 1.00 97.88 84 ASP A N 1
ATOM 671 C CA . ASP A 1 84 ? -22.392 1.860 36.024 1.00 97.88 84 ASP A CA 1
ATOM 672 C C . ASP A 1 84 ? -20.935 1.992 35.540 1.00 97.88 84 ASP A C 1
ATOM 674 O O . ASP A 1 84 ? -20.653 2.560 34.478 1.00 97.88 84 ASP A O 1
ATOM 678 N N . GLU A 1 85 ? -19.977 1.468 36.309 1.00 97.56 85 GLU A N 1
ATOM 679 C CA . GLU A 1 85 ? -18.564 1.435 35.919 1.00 97.56 85 GLU A CA 1
ATOM 680 C C . GLU A 1 85 ? -18.328 0.546 34.691 1.00 97.56 85 GLU A C 1
ATOM 682 O O . GLU A 1 85 ? -17.604 0.938 33.768 1.00 97.56 85 GLU A O 1
ATOM 687 N N . SER A 1 86 ? -18.981 -0.618 34.638 1.00 97.62 86 SER A N 1
ATOM 688 C CA . SER A 1 86 ? -18.924 -1.530 33.495 1.00 97.62 86 SER A CA 1
ATOM 689 C C . SER A 1 86 ? -19.510 -0.898 32.229 1.00 97.62 86 SER A C 1
ATOM 691 O O . SER A 1 86 ? -18.903 -0.991 31.160 1.00 97.62 86 SER A O 1
ATOM 693 N N . GLU A 1 87 ? -20.642 -0.198 32.322 1.00 97.88 87 GLU A N 1
ATOM 694 C CA . GLU A 1 87 ? -21.259 0.501 31.189 1.00 97.88 87 GLU A CA 1
ATOM 695 C C . GLU A 1 87 ? -20.357 1.612 30.639 1.00 97.88 87 GLU A C 1
ATOM 697 O O . GLU A 1 87 ? -20.186 1.749 29.421 1.00 97.88 87 GLU A O 1
ATOM 702 N N . ARG A 1 88 ? -19.702 2.376 31.524 1.00 98.00 88 ARG A N 1
ATOM 703 C CA . ARG A 1 88 ? -18.692 3.366 31.115 1.00 98.00 88 ARG A CA 1
ATOM 704 C C . ARG A 1 88 ? -17.523 2.696 30.399 1.00 98.00 88 ARG A C 1
ATOM 706 O O . ARG A 1 88 ? -17.083 3.197 29.362 1.00 98.00 88 ARG A O 1
ATOM 713 N N . GLY A 1 89 ? -17.044 1.565 30.918 1.00 97.88 89 GLY A N 1
ATOM 714 C CA . GLY A 1 89 ? -15.998 0.762 30.287 1.00 97.88 89 GLY A CA 1
ATOM 715 C C . GLY A 1 89 ? -16.390 0.299 28.883 1.00 97.88 89 GLY A C 1
ATOM 716 O O . GLY A 1 89 ? -15.627 0.492 27.932 1.00 97.88 89 GLY A O 1
ATOM 717 N N . LEU A 1 90 ? -17.609 -0.221 28.729 1.00 97.88 90 LEU A N 1
ATOM 718 C CA . LEU A 1 90 ? -18.150 -0.673 27.448 1.00 97.88 90 LEU A CA 1
ATOM 719 C C . LEU A 1 90 ? -18.201 0.469 26.431 1.00 97.88 90 LEU A C 1
ATOM 721 O O . LEU A 1 90 ? -17.713 0.316 25.312 1.00 97.88 90 LEU A O 1
ATOM 725 N N . LYS A 1 91 ? -18.680 1.647 26.837 1.00 98.25 91 LYS A N 1
ATOM 726 C CA . LYS A 1 91 ? -18.746 2.825 25.964 1.00 98.25 91 LYS A CA 1
ATOM 727 C C . LYS A 1 91 ? -17.366 3.304 25.504 1.00 98.25 91 LYS A C 1
ATOM 729 O O . LYS A 1 91 ? -17.210 3.779 24.378 1.00 98.25 91 LYS A O 1
ATOM 734 N N . VAL A 1 92 ? -16.338 3.197 26.345 1.00 98.38 92 VAL A N 1
ATOM 735 C CA . VAL A 1 92 ? -14.955 3.521 25.948 1.00 98.38 92 VAL A CA 1
ATOM 736 C C . VAL A 1 92 ? -14.430 2.516 24.921 1.00 98.38 92 VAL A C 1
ATOM 738 O O . VAL A 1 92 ? -13.805 2.924 23.938 1.00 98.38 92 VAL A O 1
ATOM 741 N N . ILE A 1 93 ? -14.693 1.223 25.126 1.00 97.94 93 ILE A N 1
ATOM 742 C CA . ILE A 1 93 ? -14.282 0.157 24.204 1.00 97.94 93 ILE A CA 1
ATOM 743 C C . ILE A 1 93 ? -14.981 0.317 22.852 1.00 97.94 93 ILE A C 1
ATOM 745 O O . ILE A 1 93 ? -14.314 0.264 21.822 1.00 97.94 93 ILE A O 1
ATOM 749 N N . GLU A 1 94 ? -16.284 0.589 22.844 1.00 97.88 94 GLU A N 1
ATOM 750 C CA . GLU A 1 94 ? -17.065 0.824 21.627 1.00 97.88 94 GLU A CA 1
ATOM 751 C C . GLU A 1 94 ? -16.515 2.008 20.819 1.00 97.88 94 GLU A C 1
ATOM 753 O O . GLU A 1 94 ? -16.242 1.885 19.625 1.00 97.88 94 GLU A O 1
ATOM 758 N N . ASN A 1 95 ? -16.245 3.138 21.482 1.00 98.06 95 ASN A N 1
ATOM 759 C CA . ASN A 1 95 ? -15.641 4.304 20.833 1.00 98.06 95 ASN A CA 1
ATOM 760 C C . ASN A 1 95 ? -14.247 4.008 20.263 1.00 98.06 95 ASN A C 1
ATOM 762 O O . ASN A 1 95 ? -13.873 4.555 19.224 1.00 98.06 95 ASN A O 1
ATOM 766 N N . ARG A 1 96 ? -13.457 3.169 20.943 1.00 98.44 96 ARG A N 1
ATOM 767 C CA . ARG A 1 96 ? -12.145 2.742 20.444 1.00 98.44 96 ARG A CA 1
ATOM 768 C C . ARG A 1 96 ? -12.299 1.849 19.214 1.00 98.44 96 ARG A C 1
ATOM 770 O O . ARG A 1 96 ? -11.664 2.128 18.205 1.00 98.44 96 ARG A O 1
ATOM 777 N N . ALA A 1 97 ? -13.190 0.861 19.267 1.00 98.25 97 ALA A N 1
ATOM 778 C CA . ALA A 1 97 ? -13.465 -0.042 18.153 1.00 98.25 97 ALA A CA 1
ATOM 779 C C . ALA A 1 97 ? -13.960 0.707 16.904 1.00 98.25 97 ALA A C 1
ATOM 781 O O . ALA A 1 97 ? -13.494 0.429 15.802 1.00 98.25 97 ALA A O 1
ATOM 782 N N . MET A 1 98 ? -14.837 1.704 17.072 1.00 98.19 98 MET A N 1
ATOM 783 C CA . MET A 1 98 ? -15.288 2.586 15.985 1.00 98.19 98 MET A CA 1
ATOM 784 C C . MET A 1 98 ? -14.118 3.328 15.327 1.00 98.19 98 MET A C 1
ATOM 786 O O . MET A 1 98 ? -13.948 3.256 14.110 1.00 98.19 98 MET A O 1
ATOM 790 N N . LYS A 1 99 ? -13.269 3.986 16.128 1.00 98.25 99 LYS A N 1
ATOM 791 C CA . LYS A 1 99 ? -12.100 4.726 15.624 1.00 98.25 99 LYS A CA 1
ATOM 792 C C . LYS A 1 99 ? -11.080 3.821 14.941 1.00 98.25 99 LYS A C 1
ATOM 794 O O . LYS A 1 99 ? -10.506 4.203 13.925 1.00 98.25 99 LYS A O 1
ATOM 799 N N . ASP A 1 100 ? -10.839 2.637 15.492 1.00 98.25 100 ASP A N 1
ATOM 800 C CA . ASP A 1 100 ? -9.911 1.674 14.902 1.00 98.25 100 ASP A CA 1
ATOM 801 C C . ASP A 1 100 ? -10.475 1.109 13.587 1.00 98.25 100 ASP A C 1
ATOM 803 O O . ASP A 1 100 ? -9.737 0.974 12.613 1.00 98.25 100 ASP A O 1
ATOM 807 N N . GLY A 1 101 ? -11.791 0.887 13.504 1.00 98.31 101 GLY A N 1
ATOM 808 C CA . GLY A 1 101 ? -12.472 0.492 12.269 1.00 98.31 101 GLY A CA 1
ATOM 809 C C . GLY A 1 101 ? -12.478 1.573 11.179 1.00 98.31 101 GLY A C 1
ATOM 810 O O . GLY A 1 101 ? -12.433 1.250 9.993 1.00 98.31 101 GLY A O 1
ATOM 811 N N . GLU A 1 102 ? -12.525 2.857 11.539 1.00 98.12 102 GLU A N 1
ATOM 812 C CA . GLU A 1 102 ? -12.330 3.970 10.596 1.00 98.12 102 GLU A CA 1
ATOM 813 C C . GLU A 1 102 ? -10.890 4.016 10.079 1.00 98.12 102 GLU A C 1
ATOM 815 O O . GLU A 1 102 ? -10.676 3.960 8.870 1.00 98.12 102 GLU A O 1
ATOM 820 N N . LYS A 1 103 ? -9.899 3.985 10.978 1.00 98.50 103 LYS A N 1
ATOM 821 C CA . LYS A 1 103 ? -8.480 3.956 10.589 1.00 98.50 103 LYS A CA 1
ATOM 822 C C . LYS A 1 103 ? -8.142 2.773 9.690 1.00 98.50 103 LYS A C 1
ATOM 824 O O . LYS A 1 103 ? -7.391 2.933 8.734 1.00 98.50 103 LYS A O 1
ATOM 829 N N . MET A 1 104 ? -8.687 1.594 9.985 1.00 98.12 104 MET A N 1
ATOM 830 C CA . MET A 1 104 ? -8.469 0.402 9.170 1.00 98.12 104 MET A CA 1
ATOM 831 C C . MET A 1 104 ? -9.028 0.579 7.753 1.00 98.12 104 MET A C 1
ATOM 833 O O . MET A 1 104 ? -8.387 0.157 6.794 1.00 98.12 104 MET A O 1
ATOM 837 N N . ARG A 1 105 ? -10.188 1.235 7.601 1.00 98.25 105 ARG A N 1
ATOM 838 C CA . ARG A 1 105 ? -10.763 1.551 6.283 1.00 98.25 105 ARG A CA 1
ATOM 839 C C . ARG A 1 105 ? -9.904 2.546 5.509 1.00 98.25 105 ARG A C 1
ATOM 841 O O . ARG A 1 105 ? -9.647 2.314 4.330 1.00 98.25 105 ARG A O 1
ATOM 848 N N . ASP A 1 106 ? -9.419 3.595 6.168 1.00 98.38 106 ASP A N 1
ATOM 849 C CA . ASP A 1 106 ? -8.532 4.579 5.538 1.00 98.38 106 ASP A CA 1
ATOM 850 C C . ASP A 1 106 ? -7.221 3.928 5.073 1.00 98.38 106 ASP A C 1
ATOM 852 O O . ASP A 1 106 ? -6.769 4.150 3.949 1.00 98.38 106 ASP A O 1
ATOM 856 N N . GLN A 1 107 ? -6.632 3.069 5.910 1.00 98.31 107 GLN A N 1
ATOM 857 C CA . GLN A 1 107 ? -5.421 2.320 5.571 1.00 98.31 107 GLN A CA 1
ATOM 858 C C . GLN A 1 107 ? -5.645 1.317 4.432 1.00 98.31 107 GLN A C 1
ATOM 860 O O . GLN A 1 107 ? -4.776 1.182 3.573 1.00 98.31 107 GLN A O 1
ATOM 865 N N . ASP A 1 108 ? -6.793 0.634 4.383 1.00 98.38 108 ASP A N 1
ATOM 866 C CA . ASP A 1 108 ? -7.133 -0.276 3.279 1.00 98.38 108 ASP A CA 1
ATOM 867 C C . ASP A 1 108 ? -7.273 0.475 1.947 1.00 98.38 108 ASP A C 1
ATOM 869 O O . ASP A 1 108 ? -6.779 0.014 0.916 1.00 98.38 108 ASP A O 1
ATOM 873 N N . MET A 1 109 ? -7.887 1.662 1.969 1.00 98.44 109 MET A N 1
ATOM 874 C CA . MET A 1 109 ? -7.989 2.520 0.788 1.00 98.44 109 MET A CA 1
ATOM 875 C C . MET A 1 109 ? -6.608 2.996 0.323 1.00 98.44 109 MET A C 1
ATOM 877 O O . MET A 1 109 ? -6.258 2.804 -0.839 1.00 98.44 109 MET A O 1
ATOM 881 N N . GLN A 1 110 ? -5.778 3.511 1.236 1.00 98.31 110 GLN A N 1
ATOM 882 C CA . GLN A 1 110 ? -4.404 3.920 0.916 1.00 98.31 110 GLN A CA 1
ATOM 883 C C . GLN A 1 110 ? -3.563 2.764 0.362 1.00 98.31 110 GLN A C 1
ATOM 885 O O . GLN A 1 110 ? -2.780 2.956 -0.567 1.00 98.31 110 GLN A O 1
ATOM 890 N N . LEU A 1 111 ? -3.726 1.553 0.904 1.00 98.50 111 LEU A N 1
ATOM 891 C CA . LEU A 1 111 ? -3.028 0.366 0.419 1.00 98.50 111 LEU A CA 1
ATOM 892 C C . LEU A 1 111 ? -3.460 -0.006 -1.004 1.00 98.50 111 LEU A C 1
ATOM 894 O O . LEU A 1 111 ? -2.615 -0.384 -1.815 1.00 98.50 111 LEU A O 1
ATOM 898 N N . LYS A 1 112 ? -4.758 0.084 -1.316 1.00 98.62 112 LYS A N 1
ATOM 899 C CA . LYS A 1 112 ? -5.279 -0.152 -2.671 1.00 98.62 112 LYS A CA 1
ATOM 900 C C . LYS A 1 112 ? -4.732 0.865 -3.667 1.00 98.62 112 LYS A C 1
ATOM 902 O O . LYS A 1 112 ? -4.254 0.460 -4.724 1.00 98.62 112 LYS A O 1
ATOM 907 N N . ASP A 1 113 ? -4.726 2.143 -3.304 1.00 98.25 113 ASP A N 1
ATOM 908 C CA . ASP A 1 113 ? -4.197 3.206 -4.162 1.00 98.25 113 ASP A CA 1
ATOM 909 C C . ASP A 1 113 ? -2.690 3.029 -4.397 1.00 98.25 113 ASP A C 1
ATOM 911 O O . ASP A 1 113 ? -2.225 3.076 -5.536 1.00 98.25 113 ASP A O 1
ATOM 915 N N . ALA A 1 114 ? -1.922 2.732 -3.343 1.00 98.38 114 ALA A N 1
ATOM 916 C CA . ALA A 1 114 ? -0.488 2.469 -3.454 1.00 98.38 114 ALA A CA 1
ATOM 917 C C . ALA A 1 114 ? -0.184 1.261 -4.356 1.00 98.38 114 ALA A C 1
ATOM 919 O O . ALA A 1 114 ? 0.752 1.312 -5.154 1.00 98.38 114 ALA A O 1
ATOM 920 N N . LYS A 1 115 ? -0.990 0.193 -4.271 1.00 98.56 115 LYS A N 1
ATOM 921 C CA . LYS A 1 115 ? -0.877 -0.970 -5.165 1.00 98.56 115 LYS A CA 1
ATOM 922 C C . LYS A 1 115 ? -1.152 -0.600 -6.617 1.00 98.56 115 LYS A C 1
ATOM 924 O O . LYS A 1 115 ? -0.359 -0.961 -7.476 1.00 98.56 115 LYS A O 1
ATOM 929 N N . HIS A 1 116 ? -2.213 0.159 -6.885 1.00 98.56 116 HIS A N 1
ATOM 930 C CA . HIS A 1 116 ? -2.533 0.590 -8.246 1.00 98.56 116 HIS A CA 1
ATOM 931 C C . HIS A 1 116 ? -1.409 1.443 -8.850 1.00 98.56 116 HIS A C 1
ATOM 933 O O . HIS A 1 116 ? -1.033 1.256 -10.004 1.00 98.56 116 HIS A O 1
ATOM 939 N N . VAL A 1 117 ? -0.831 2.358 -8.065 1.00 98.50 117 VAL A N 1
ATOM 940 C CA . VAL A 1 117 ? 0.305 3.181 -8.508 1.00 98.50 117 VAL A CA 1
ATOM 941 C C . VAL A 1 117 ? 1.539 2.325 -8.804 1.00 98.50 117 VAL A C 1
ATOM 943 O O . VAL A 1 117 ? 2.211 2.565 -9.807 1.00 98.50 117 VAL A O 1
ATOM 946 N N . ALA A 1 118 ? 1.832 1.328 -7.964 1.00 98.50 118 ALA A N 1
ATOM 947 C CA . ALA A 1 118 ? 2.937 0.402 -8.197 1.00 98.50 118 ALA A CA 1
ATOM 948 C C . ALA A 1 118 ? 2.728 -0.412 -9.485 1.00 98.50 118 ALA A C 1
ATOM 950 O O . ALA A 1 118 ? 3.604 -0.417 -10.345 1.00 98.50 118 ALA A O 1
ATOM 951 N N . GLU A 1 119 ? 1.544 -1.000 -9.673 1.00 98.25 119 GLU A N 1
ATOM 952 C CA . GLU A 1 119 ? 1.204 -1.777 -10.872 1.00 98.25 119 GLU A CA 1
ATOM 953 C C . GLU A 1 119 ? 1.276 -0.936 -12.157 1.00 98.25 119 GLU A C 1
ATOM 955 O O . GLU A 1 119 ? 1.799 -1.391 -13.176 1.00 98.25 119 GLU A O 1
ATOM 960 N N . ASP A 1 120 ? 0.793 0.308 -12.129 1.00 98.44 120 ASP A N 1
ATOM 961 C CA . ASP A 1 120 ? 0.899 1.221 -13.272 1.00 98.44 120 ASP A CA 1
ATOM 962 C C . ASP A 1 120 ? 2.349 1.613 -13.569 1.00 98.44 120 ASP A C 1
ATOM 964 O O . ASP A 1 120 ? 2.715 1.814 -14.732 1.00 98.44 120 ASP A O 1
ATOM 968 N N . SER A 1 121 ? 3.181 1.741 -12.534 1.00 98.25 121 SER A N 1
ATOM 969 C CA . SER A 1 121 ? 4.610 1.983 -12.708 1.00 98.25 121 SER A CA 1
ATOM 970 C C . SER A 1 121 ? 5.294 0.777 -13.342 1.00 98.25 121 SER A C 1
ATOM 972 O O . SER A 1 121 ? 6.043 0.952 -14.301 1.00 98.25 121 SER A O 1
ATOM 974 N N . ASP A 1 122 ? 5.003 -0.433 -12.867 1.00 98.38 122 ASP A N 1
ATOM 975 C CA . ASP A 1 122 ? 5.565 -1.674 -13.404 1.00 98.38 122 ASP A CA 1
ATOM 976 C C . ASP A 1 122 ? 5.182 -1.864 -14.877 1.00 98.38 122 ASP A C 1
ATOM 978 O O . ASP A 1 122 ? 6.049 -2.126 -15.711 1.00 98.38 122 ASP A O 1
ATOM 982 N N . ARG A 1 123 ? 3.920 -1.600 -15.245 1.00 98.50 123 ARG A N 1
ATOM 983 C CA . ARG A 1 123 ? 3.478 -1.617 -16.653 1.00 98.50 123 ARG A CA 1
ATOM 984 C C . ARG A 1 123 ? 4.277 -0.649 -17.525 1.00 98.50 123 ARG A C 1
ATOM 986 O O . ARG A 1 123 ? 4.720 -1.020 -18.611 1.00 98.50 123 ARG A O 1
ATOM 993 N N . LYS A 1 124 ? 4.501 0.583 -17.055 1.00 98.50 124 LYS A N 1
ATOM 994 C CA . LYS A 1 124 ? 5.314 1.574 -17.782 1.00 98.50 124 LYS A CA 1
ATOM 995 C C . LYS A 1 124 ? 6.765 1.118 -17.917 1.00 98.50 124 LYS A C 1
ATOM 997 O O . LYS A 1 124 ? 7.348 1.284 -18.987 1.00 98.50 124 LYS A O 1
ATOM 1002 N N . TYR A 1 125 ? 7.342 0.535 -16.866 1.00 98.44 125 TYR A N 1
ATOM 1003 C CA . TYR A 1 125 ? 8.697 -0.010 -16.914 1.00 98.44 125 TYR A CA 1
ATOM 1004 C C . TYR A 1 125 ? 8.813 -1.152 -17.923 1.00 98.44 125 TYR A C 1
ATOM 1006 O O . TYR A 1 125 ? 9.752 -1.156 -18.718 1.00 98.44 125 TYR A O 1
ATOM 1014 N N . GLU A 1 126 ? 7.845 -2.067 -17.970 1.00 98.50 126 GLU A N 1
ATOM 1015 C CA . GLU A 1 126 ? 7.819 -3.135 -18.970 1.00 98.50 126 GLU A CA 1
ATOM 1016 C C . GLU A 1 126 ? 7.721 -2.601 -20.404 1.00 98.50 126 GLU A C 1
ATOM 1018 O O . GLU A 1 126 ? 8.395 -3.107 -21.302 1.00 98.50 126 GLU A O 1
ATOM 1023 N N . GLU A 1 127 ? 6.890 -1.585 -20.648 1.00 98.38 127 GLU A N 1
ATOM 1024 C CA . GLU A 1 127 ? 6.779 -0.963 -21.971 1.00 98.38 127 GLU A CA 1
ATOM 1025 C C . GLU A 1 127 ? 8.087 -0.299 -22.410 1.00 98.38 127 GLU A C 1
ATOM 1027 O O . GLU A 1 127 ? 8.499 -0.445 -23.564 1.00 98.38 127 GLU A O 1
ATOM 1032 N N . VAL A 1 128 ? 8.751 0.418 -21.499 1.00 98.50 128 VAL A N 1
ATOM 1033 C CA . VAL A 1 128 ? 10.056 1.036 -21.766 1.00 98.50 128 VAL A CA 1
ATOM 1034 C C . VAL A 1 128 ? 11.112 -0.036 -22.021 1.00 98.50 128 VAL A C 1
ATOM 1036 O O . VAL A 1 128 ? 11.848 0.078 -22.997 1.00 98.50 128 VAL A O 1
ATOM 1039 N N . ALA A 1 129 ? 11.147 -1.103 -21.220 1.00 98.44 129 ALA A N 1
ATOM 1040 C CA . ALA A 1 129 ? 12.081 -2.211 -21.402 1.00 98.44 129 ALA A CA 1
ATOM 1041 C C . ALA A 1 129 ? 11.889 -2.907 -22.761 1.00 98.44 129 ALA A C 1
ATOM 1043 O O . ALA A 1 129 ? 12.859 -3.148 -23.474 1.00 98.44 129 ALA A O 1
ATOM 1044 N N . LYS A 1 130 ? 10.641 -3.159 -23.178 1.00 98.56 130 LYS A N 1
ATOM 1045 C CA . LYS A 1 130 ? 10.339 -3.727 -24.506 1.00 98.56 130 LYS A CA 1
ATOM 1046 C C . LYS A 1 130 ? 10.823 -2.821 -25.641 1.00 98.56 130 LYS A C 1
ATOM 1048 O O . LYS A 1 130 ? 11.386 -3.316 -26.613 1.00 98.56 130 LYS A O 1
ATOM 1053 N N . LYS A 1 131 ? 10.620 -1.503 -25.526 1.00 98.62 131 LYS A N 1
ATOM 1054 C CA . LYS A 1 131 ? 11.113 -0.530 -26.517 1.00 98.62 131 LYS A CA 1
ATOM 1055 C C . LYS A 1 131 ? 12.639 -0.485 -26.566 1.00 98.62 131 LYS A C 1
ATOM 1057 O O . LYS A 1 131 ? 13.188 -0.393 -27.658 1.00 98.62 131 LYS A O 1
ATOM 1062 N N . LEU A 1 132 ? 13.298 -0.566 -25.410 1.00 98.44 132 LEU A N 1
ATOM 1063 C CA . LEU A 1 132 ? 14.756 -0.577 -25.307 1.00 98.44 132 LEU A CA 1
ATOM 1064 C C . LEU A 1 132 ? 15.352 -1.740 -26.109 1.00 98.44 132 LEU A C 1
ATOM 1066 O O . LEU A 1 132 ? 16.187 -1.500 -26.967 1.00 98.44 132 LEU A O 1
ATOM 1070 N N . VAL A 1 133 ? 14.833 -2.958 -25.924 1.00 98.69 133 VAL A N 1
ATOM 1071 C CA . VAL A 1 133 ? 15.309 -4.155 -26.642 1.00 98.69 133 VAL A CA 1
ATOM 1072 C C . VAL A 1 133 ? 15.194 -4.002 -28.163 1.00 98.69 133 VAL A C 1
ATOM 1074 O O . VAL A 1 133 ? 16.086 -4.407 -28.904 1.00 98.69 133 VAL A O 1
ATOM 1077 N N . ILE A 1 134 ? 14.101 -3.405 -28.652 1.00 98.50 134 ILE A N 1
ATOM 1078 C CA . ILE A 1 134 ? 13.927 -3.158 -30.092 1.00 98.50 134 ILE A CA 1
ATOM 1079 C C . ILE A 1 134 ? 14.974 -2.159 -30.593 1.00 98.50 134 ILE A C 1
ATOM 1081 O O . ILE A 1 134 ? 15.602 -2.406 -31.620 1.00 98.50 134 ILE A O 1
ATOM 1085 N N . LEU A 1 135 ? 15.176 -1.059 -29.861 1.00 98.50 135 LEU A N 1
ATOM 1086 C CA . LEU A 1 135 ? 16.142 -0.023 -30.226 1.00 98.50 135 LEU A CA 1
ATOM 1087 C C . LEU A 1 135 ? 17.585 -0.531 -30.184 1.00 98.50 135 LEU A C 1
ATOM 1089 O O . LEU A 1 135 ? 18.360 -0.187 -31.068 1.00 98.50 135 LEU A O 1
ATOM 1093 N N . GLU A 1 136 ? 17.935 -1.365 -29.206 1.00 98.38 136 GLU A N 1
ATOM 1094 C CA . GLU A 1 136 ? 19.242 -2.027 -29.132 1.00 98.38 136 GLU A CA 1
ATOM 1095 C C . GLU A 1 136 ? 19.472 -2.912 -30.365 1.00 98.38 136 GLU A C 1
ATOM 1097 O O . GLU A 1 136 ? 20.513 -2.810 -31.009 1.00 98.38 136 GLU A O 1
ATOM 1102 N N . GLY A 1 137 ? 18.467 -3.693 -30.778 1.00 98.56 137 GLY A N 1
ATOM 1103 C CA . GLY A 1 137 ? 18.561 -4.509 -31.992 1.00 98.56 137 GLY A CA 1
ATOM 1104 C C . GLY A 1 137 ? 18.550 -3.709 -33.305 1.00 98.56 137 GLY A C 1
ATOM 1105 O O . GLY A 1 137 ? 19.085 -4.171 -34.313 1.00 98.56 137 GLY A O 1
ATOM 1106 N N . ASP A 1 138 ? 17.914 -2.534 -33.349 1.00 98.50 138 ASP A N 1
ATOM 1107 C CA . ASP A 1 138 ? 18.013 -1.602 -34.484 1.00 98.50 138 ASP A CA 1
ATOM 1108 C C . ASP A 1 138 ? 19.401 -0.952 -34.558 1.00 98.50 138 ASP A C 1
ATOM 1110 O O . ASP A 1 138 ? 19.936 -0.784 -35.658 1.00 98.50 138 ASP A O 1
ATOM 1114 N N . LEU A 1 139 ? 19.978 -0.607 -33.403 1.00 98.50 139 LEU A N 1
ATOM 1115 C CA . LEU A 1 139 ? 21.313 -0.030 -33.290 1.00 98.50 139 LEU A CA 1
ATOM 1116 C C . LEU A 1 139 ? 22.378 -1.017 -33.771 1.00 98.50 139 LEU A C 1
ATOM 1118 O O . LEU A 1 139 ? 23.135 -0.657 -34.666 1.00 98.50 139 LEU A O 1
ATOM 1122 N N . GLU A 1 140 ? 22.364 -2.260 -33.282 1.00 98.62 140 GLU A N 1
ATOM 1123 C CA . GLU A 1 140 ? 23.313 -3.311 -33.690 1.00 98.62 140 GLU A CA 1
ATOM 1124 C C . GLU A 1 140 ? 23.293 -3.516 -35.215 1.00 98.62 140 GLU A C 1
ATOM 1126 O O . GLU A 1 140 ? 24.322 -3.452 -35.885 1.00 98.62 140 GLU A O 1
ATOM 1131 N N . ARG A 1 141 ? 22.097 -3.609 -35.816 1.00 98.62 141 ARG A N 1
ATOM 1132 C CA . ARG A 1 141 ? 21.950 -3.683 -37.282 1.00 98.62 141 ARG A CA 1
ATOM 1133 C C . ARG A 1 141 ? 22.474 -2.445 -38.010 1.00 98.62 141 ARG A C 1
ATOM 1135 O O . ARG A 1 141 ? 22.920 -2.542 -39.155 1.00 98.62 141 ARG A O 1
ATOM 1142 N N . SER A 1 142 ? 22.338 -1.262 -37.419 1.00 98.38 142 SER A N 1
ATOM 1143 C CA . SER A 1 142 ? 22.865 -0.027 -38.002 1.00 98.38 142 SER A CA 1
ATOM 1144 C C . SER A 1 142 ? 24.390 0.017 -37.931 1.00 98.38 142 SER A C 1
ATOM 1146 O O . SER A 1 142 ? 25.019 0.471 -38.887 1.00 98.38 142 SER A O 1
ATOM 1148 N N . GLU A 1 143 ? 24.971 -0.456 -36.831 1.00 98.44 143 GLU A N 1
ATOM 1149 C CA . GLU A 1 143 ? 26.416 -0.548 -36.619 1.00 98.44 143 GLU A CA 1
ATOM 1150 C C . GLU A 1 143 ? 27.048 -1.538 -37.603 1.00 98.44 143 GLU A C 1
ATOM 1152 O O . GLU A 1 143 ? 27.942 -1.147 -38.350 1.00 98.44 143 GLU A O 1
ATOM 1157 N N . GLU A 1 144 ? 26.499 -2.750 -37.747 1.00 98.50 144 GLU A N 1
ATOM 1158 C CA . GLU A 1 144 ? 26.962 -3.730 -38.745 1.00 98.50 144 GLU A CA 1
ATOM 1159 C C . GLU A 1 144 ? 26.956 -3.151 -40.172 1.00 98.50 144 GLU A C 1
ATOM 1161 O O . GLU A 1 144 ? 27.893 -3.329 -40.956 1.00 98.50 144 GLU A O 1
ATOM 1166 N N . ARG A 1 145 ? 25.899 -2.411 -40.533 1.00 98.44 145 ARG A N 1
ATOM 1167 C CA . ARG A 1 145 ? 25.807 -1.748 -41.844 1.00 98.44 145 ARG A CA 1
ATOM 1168 C C . ARG A 1 145 ? 26.864 -0.663 -42.020 1.00 98.44 145 ARG A C 1
ATOM 1170 O O . ARG A 1 145 ? 27.376 -0.509 -43.132 1.00 98.44 145 ARG A O 1
ATOM 1177 N N . ALA A 1 146 ? 27.151 0.102 -40.970 1.00 98.44 146 ALA A N 1
ATOM 1178 C CA . ALA A 1 146 ? 28.180 1.131 -40.994 1.00 98.44 146 ALA A CA 1
ATOM 1179 C C . ALA A 1 146 ? 29.571 0.505 -41.163 1.00 98.44 146 ALA A C 1
ATOM 1181 O O . ALA A 1 146 ? 30.314 0.937 -42.040 1.00 98.44 146 ALA A O 1
ATOM 1182 N N . GLU A 1 147 ? 29.882 -0.570 -40.435 1.00 98.44 147 GLU A N 1
ATOM 1183 C CA . GLU A 1 147 ? 31.158 -1.287 -40.556 1.00 98.44 147 GLU A CA 1
ATOM 1184 C C . GLU A 1 147 ? 31.400 -1.815 -41.979 1.00 98.44 147 GLU A C 1
ATOM 1186 O O . GLU A 1 147 ? 32.486 -1.644 -42.543 1.00 98.44 147 GLU A O 1
ATOM 1191 N N . VAL A 1 148 ? 30.376 -2.406 -42.607 1.00 98.56 148 VAL A N 1
ATOM 1192 C CA . VAL A 1 148 ? 30.464 -2.867 -44.004 1.00 98.56 148 VAL A CA 1
ATOM 1193 C C . VAL A 1 148 ? 30.705 -1.696 -44.959 1.00 98.56 148 VAL A C 1
ATOM 1195 O O . VAL A 1 148 ? 31.532 -1.798 -45.870 1.00 98.56 148 VAL A O 1
ATOM 1198 N N . ALA A 1 149 ? 30.006 -0.575 -44.763 1.00 98.25 149 ALA A N 1
ATOM 1199 C CA . ALA A 1 149 ? 30.189 0.617 -45.584 1.00 98.25 149 ALA A CA 1
ATOM 1200 C C . ALA A 1 149 ? 31.604 1.199 -45.431 1.00 98.25 149 ALA A C 1
ATOM 1202 O O . ALA A 1 149 ? 32.246 1.503 -46.436 1.00 98.25 149 ALA A O 1
ATOM 1203 N N . GLU A 1 150 ? 32.125 1.287 -44.206 1.00 98.44 150 GLU A N 1
ATOM 1204 C CA . GLU A 1 150 ? 33.491 1.743 -43.934 1.00 98.44 150 GLU A CA 1
ATOM 1205 C C . GLU A 1 150 ? 34.541 0.827 -44.567 1.00 98.44 150 GLU A C 1
ATOM 1207 O O . GLU A 1 150 ? 35.496 1.311 -45.176 1.00 98.44 150 GLU A O 1
ATOM 1212 N N . SER A 1 151 ? 34.355 -0.494 -44.489 1.00 98.50 151 SER A N 1
ATOM 1213 C CA . SER A 1 151 ? 35.235 -1.453 -45.163 1.00 98.50 151 SER A CA 1
ATOM 1214 C C . SER A 1 151 ? 35.252 -1.226 -46.676 1.00 98.50 151 SER A C 1
ATOM 1216 O O . SER A 1 151 ? 36.320 -1.222 -47.294 1.00 98.50 151 SER A O 1
ATOM 1218 N N . ARG A 1 152 ? 34.085 -0.966 -47.279 1.00 98.44 152 ARG A N 1
ATOM 1219 C CA . ARG A 1 152 ? 33.987 -0.701 -48.717 1.00 98.44 152 ARG A CA 1
ATOM 1220 C C . ARG A 1 152 ? 34.641 0.619 -49.118 1.00 98.44 152 ARG A C 1
ATOM 1222 O O . ARG A 1 152 ? 35.276 0.674 -50.168 1.00 98.44 152 ARG A O 1
ATOM 1229 N N . VAL A 1 153 ? 34.506 1.660 -48.298 1.00 98.50 153 VAL A N 1
ATOM 1230 C CA . VAL A 1 153 ? 35.192 2.942 -48.515 1.00 98.50 153 VAL A CA 1
ATOM 1231 C C . VAL A 1 153 ? 36.704 2.741 -48.496 1.00 98.50 153 VAL A C 1
ATOM 1233 O O . VAL A 1 153 ? 37.358 3.148 -49.450 1.00 98.50 153 VAL A O 1
ATOM 1236 N N . ARG A 1 154 ? 37.245 2.027 -47.499 1.00 98.38 154 ARG A N 1
ATOM 1237 C CA . ARG A 1 154 ? 38.687 1.726 -47.432 1.00 98.38 154 ARG A CA 1
ATOM 1238 C C . ARG A 1 154 ? 39.183 0.981 -48.675 1.00 98.38 154 ARG A C 1
ATOM 1240 O O . ARG A 1 154 ? 40.209 1.352 -49.230 1.00 98.38 154 ARG A O 1
ATOM 1247 N N . GLN A 1 155 ? 38.431 -0.012 -49.162 1.00 98.31 155 GLN A N 1
ATOM 1248 C CA . GLN A 1 155 ? 38.769 -0.717 -50.409 1.00 98.31 155 GLN A CA 1
ATOM 1249 C C . GLN A 1 155 ? 38.840 0.236 -51.610 1.00 98.31 155 GLN A C 1
ATOM 1251 O O . GLN A 1 155 ? 39.791 0.186 -52.385 1.00 98.31 155 GLN A O 1
ATOM 1256 N N . PHE A 1 156 ? 37.855 1.125 -51.764 1.00 98.06 156 PHE A N 1
ATOM 1257 C CA . PHE A 1 156 ? 37.863 2.095 -52.858 1.00 98.06 156 PHE A CA 1
ATOM 1258 C C . PHE A 1 156 ? 38.989 3.128 -52.727 1.00 98.06 156 PHE A C 1
ATOM 1260 O O . PHE A 1 156 ? 39.563 3.526 -53.737 1.00 98.06 156 PHE A O 1
ATOM 1267 N N . GLU A 1 157 ? 39.338 3.551 -51.512 1.00 98.31 157 GLU A N 1
ATOM 1268 C CA . GLU A 1 157 ? 40.485 4.435 -51.268 1.00 98.31 157 GLU A CA 1
ATOM 1269 C C . GLU A 1 157 ? 41.812 3.772 -51.673 1.00 98.31 157 GLU A C 1
ATOM 1271 O O . GLU A 1 157 ? 42.656 4.412 -52.306 1.00 98.31 157 GLU A O 1
ATOM 1276 N N . GLU A 1 158 ? 41.984 2.481 -51.374 1.00 98.12 158 GLU A N 1
ATOM 1277 C CA . GLU A 1 158 ? 43.146 1.696 -51.806 1.00 98.12 158 GLU A CA 1
ATOM 1278 C C . GLU A 1 158 ? 43.210 1.561 -53.337 1.00 98.12 158 GLU A C 1
ATOM 1280 O O . GLU A 1 158 ? 44.256 1.826 -53.936 1.00 98.12 158 GLU A O 1
ATOM 1285 N N . GLU A 1 159 ? 42.092 1.217 -53.988 1.00 98.25 159 GLU A N 1
ATOM 1286 C CA . GLU A 1 159 ? 41.997 1.133 -55.453 1.00 98.25 159 GLU A CA 1
ATOM 1287 C C . GLU A 1 159 ? 42.324 2.477 -56.125 1.00 98.25 159 GLU A C 1
ATOM 1289 O O . GLU A 1 159 ? 43.074 2.517 -57.103 1.00 98.25 159 GLU A O 1
ATOM 1294 N N . LEU A 1 160 ? 41.817 3.588 -55.580 1.00 98.12 160 LEU A N 1
ATOM 1295 C CA . LEU A 1 160 ? 42.118 4.935 -56.069 1.00 98.12 160 LEU A CA 1
ATOM 1296 C C . LEU A 1 160 ? 43.606 5.271 -55.943 1.00 98.12 160 LEU A C 1
ATOM 1298 O O . LEU A 1 160 ? 44.175 5.847 -56.870 1.00 98.12 160 LEU A O 1
ATOM 1302 N N . CYS A 1 161 ? 44.251 4.889 -54.837 1.00 98.31 161 CYS A N 1
ATOM 1303 C CA . CYS A 1 161 ? 45.688 5.091 -54.645 1.00 98.31 161 CYS A CA 1
ATOM 1304 C C . CYS A 1 161 ? 46.511 4.331 -55.698 1.00 98.31 161 CYS A C 1
ATOM 1306 O O . CYS A 1 161 ? 47.434 4.892 -56.293 1.00 98.31 161 CYS A O 1
ATOM 1308 N N . ILE A 1 162 ? 46.150 3.076 -55.983 1.00 98.25 162 ILE A N 1
ATOM 1309 C CA . ILE A 1 162 ? 46.800 2.273 -57.029 1.00 98.25 162 ILE A CA 1
ATOM 1310 C C . ILE A 1 162 ? 46.571 2.904 -58.408 1.00 98.25 162 ILE A C 1
ATOM 1312 O O . ILE A 1 162 ? 47.513 3.044 -59.188 1.00 98.25 162 ILE A O 1
ATOM 1316 N N . MET A 1 163 ? 45.340 3.318 -58.714 1.00 97.94 163 MET A N 1
ATOM 1317 C CA . MET A 1 163 ? 45.011 3.919 -60.007 1.00 97.94 163 MET A CA 1
ATOM 1318 C C . MET A 1 163 ? 45.746 5.247 -60.232 1.00 97.94 163 MET A C 1
ATOM 1320 O O . MET A 1 163 ? 46.240 5.483 -61.332 1.00 97.94 163 MET A O 1
ATOM 1324 N N . ASP A 1 164 ? 45.886 6.079 -59.198 1.00 98.38 164 ASP A N 1
ATOM 1325 C CA . ASP A 1 164 ? 46.688 7.307 -59.247 1.00 98.38 164 ASP A CA 1
ATOM 1326 C C . ASP A 1 164 ? 48.171 7.011 -59.538 1.00 98.38 164 ASP A C 1
ATOM 1328 O O . ASP A 1 164 ? 48.794 7.687 -60.361 1.00 98.38 164 ASP A O 1
ATOM 1332 N N . GLN A 1 165 ? 48.737 5.959 -58.936 1.00 98.19 165 GLN A N 1
ATOM 1333 C CA . GLN A 1 165 ? 50.108 5.524 -59.230 1.00 98.19 165 GLN A CA 1
ATOM 1334 C C . GLN A 1 165 ? 50.268 5.047 -60.681 1.00 98.19 165 GLN A C 1
ATOM 1336 O O . GLN A 1 165 ? 51.225 5.440 -61.351 1.00 98.19 165 GLN A O 1
ATOM 1341 N N . VAL A 1 166 ? 49.328 4.243 -61.188 1.00 98.25 166 VAL A N 1
ATOM 1342 C CA . VAL A 1 166 ? 49.340 3.761 -62.581 1.00 98.25 166 VAL A CA 1
ATOM 1343 C C . VAL A 1 166 ? 49.183 4.917 -63.567 1.00 98.25 166 VAL A C 1
ATOM 1345 O O . VAL A 1 166 ? 49.909 4.978 -64.558 1.00 98.25 166 VAL A O 1
ATOM 1348 N N . LEU A 1 167 ? 48.289 5.869 -63.291 1.00 97.88 167 LEU A N 1
ATOM 1349 C CA . LEU A 1 167 ? 48.104 7.049 -64.132 1.00 97.88 167 LEU A CA 1
ATOM 1350 C C . LEU A 1 167 ? 49.390 7.876 -64.210 1.00 97.88 167 LEU A C 1
ATOM 1352 O O . LEU A 1 167 ? 49.814 8.246 -65.302 1.00 97.88 167 LEU A O 1
ATOM 1356 N N . LYS A 1 168 ? 50.053 8.115 -63.072 1.00 98.25 168 LYS A N 1
ATOM 1357 C CA . LYS A 1 168 ? 51.346 8.815 -63.035 1.00 98.25 168 LYS A CA 1
ATOM 1358 C C . LYS A 1 168 ? 52.413 8.108 -63.872 1.00 98.25 168 LYS A C 1
ATOM 1360 O O . LYS A 1 168 ? 53.180 8.789 -64.549 1.00 98.25 168 LYS A O 1
ATOM 1365 N N . PHE A 1 169 ? 52.454 6.774 -63.842 1.00 98.06 169 PHE A N 1
ATOM 1366 C CA . PHE A 1 169 ? 53.359 5.982 -64.678 1.00 98.06 169 PHE A CA 1
ATOM 1367 C C . PHE A 1 169 ? 53.050 6.153 -66.174 1.00 98.06 169 PHE A C 1
ATOM 1369 O O . PHE A 1 169 ? 53.943 6.506 -66.941 1.00 98.06 169 PHE A O 1
ATOM 1376 N N . LEU A 1 170 ? 51.785 6.003 -66.579 1.00 97.81 170 LEU A N 1
ATOM 1377 C CA . LEU A 1 170 ? 51.369 6.158 -67.978 1.00 97.81 170 LEU A CA 1
ATOM 1378 C C . LEU A 1 170 ? 51.623 7.572 -68.511 1.00 97.81 170 LEU A C 1
ATOM 1380 O O . LEU A 1 170 ? 52.100 7.725 -69.629 1.00 97.81 170 LEU A O 1
ATOM 1384 N N . MET A 1 171 ? 51.377 8.607 -67.704 1.00 97.00 171 MET A N 1
ATOM 1385 C CA . MET A 1 171 ? 51.688 9.992 -68.074 1.00 97.00 171 MET A CA 1
ATOM 1386 C C . MET A 1 171 ? 53.192 10.226 -68.273 1.00 97.00 171 MET A C 1
ATOM 1388 O O . MET A 1 171 ? 53.584 11.103 -69.043 1.00 97.00 171 MET A O 1
ATOM 1392 N N . ALA A 1 172 ? 54.050 9.500 -67.549 1.00 97.75 172 ALA A N 1
ATOM 1393 C CA . ALA A 1 172 ? 55.492 9.565 -67.758 1.00 97.75 172 ALA A CA 1
ATOM 1394 C C . ALA A 1 172 ? 55.886 8.876 -69.074 1.00 97.75 172 ALA A C 1
ATOM 1396 O O . ALA A 1 172 ? 56.618 9.473 -69.861 1.00 97.75 172 ALA A O 1
ATOM 1397 N N . GLU A 1 173 ? 55.346 7.684 -69.351 1.00 97.56 173 GLU A N 1
ATOM 1398 C CA . GLU A 1 173 ? 55.570 6.985 -70.624 1.00 97.56 173 GLU A CA 1
ATOM 1399 C C . GLU A 1 173 ? 55.058 7.788 -71.827 1.00 97.56 173 GLU A C 1
ATOM 1401 O O . GLU A 1 173 ? 55.769 7.914 -72.820 1.00 97.56 173 GLU A O 1
ATOM 1406 N N . GLU A 1 174 ? 53.865 8.380 -71.743 1.00 97.69 174 GLU A N 1
ATOM 1407 C CA . GLU A 1 174 ? 53.287 9.219 -72.801 1.00 97.69 174 GLU A CA 1
ATOM 1408 C C . GLU A 1 174 ? 54.219 10.383 -73.163 1.00 97.69 174 GLU A C 1
ATOM 1410 O O . GLU A 1 174 ? 54.496 10.620 -74.340 1.00 97.69 174 GLU A O 1
ATOM 1415 N N . LYS A 1 175 ? 54.779 11.065 -72.155 1.00 96.88 175 LYS A N 1
ATOM 1416 C CA . LYS A 1 175 ? 55.773 12.125 -72.372 1.00 96.88 175 LYS A CA 1
ATOM 1417 C C . LYS A 1 175 ? 57.026 11.595 -73.057 1.00 96.88 175 LYS A C 1
ATOM 1419 O O . LYS A 1 175 ? 57.536 12.241 -73.968 1.00 96.88 175 LYS A O 1
ATOM 1424 N N . GLU A 1 176 ? 57.532 10.433 -72.646 1.00 97.38 176 GLU A N 1
ATOM 1425 C CA . GLU A 1 176 ? 58.684 9.823 -73.312 1.00 97.38 176 GLU A CA 1
ATOM 1426 C C . GLU A 1 176 ? 58.386 9.479 -74.775 1.00 97.38 176 GLU A C 1
ATOM 1428 O O . GLU A 1 176 ? 59.218 9.758 -75.640 1.00 97.38 176 GLU A O 1
ATOM 1433 N N . TYR A 1 177 ? 57.218 8.902 -75.072 1.00 96.06 177 TYR A N 1
ATOM 1434 C CA . TYR A 1 177 ? 56.812 8.585 -76.441 1.00 96.06 177 TYR A CA 1
ATOM 1435 C C . TYR A 1 177 ? 56.653 9.837 -77.299 1.00 96.06 177 TYR A C 1
ATOM 1437 O O . TYR A 1 177 ? 57.198 9.853 -78.398 1.00 96.06 177 TYR A O 1
ATOM 1445 N N . SER A 1 178 ? 56.038 10.901 -76.779 1.00 97.06 178 SER A N 1
ATOM 1446 C CA . SER A 1 178 ? 55.943 12.189 -77.477 1.00 97.06 178 SER A CA 1
ATOM 1447 C C . SER A 1 178 ? 57.331 12.739 -77.830 1.00 97.06 178 SER A C 1
ATOM 1449 O O . SER A 1 178 ? 57.583 13.068 -78.982 1.00 97.06 178 SER A O 1
ATOM 1451 N N . THR A 1 179 ? 58.299 12.710 -76.904 1.00 96.44 179 THR A N 1
ATOM 1452 C CA . THR A 1 179 ? 59.668 13.160 -77.234 1.00 96.44 179 THR A CA 1
ATOM 1453 C C . THR A 1 179 ? 60.389 12.273 -78.254 1.00 96.44 179 THR A C 1
ATOM 1455 O O . THR A 1 179 ? 61.333 12.725 -78.903 1.00 96.44 179 THR A O 1
ATOM 1458 N N . LYS A 1 180 ? 60.028 10.986 -78.358 1.00 96.38 180 LYS A N 1
ATOM 1459 C CA . LYS A 1 180 ? 60.558 10.089 -79.399 1.00 96.38 180 LYS A CA 1
ATOM 1460 C C . LYS A 1 180 ? 59.917 10.402 -80.746 1.00 96.38 180 LYS A C 1
ATOM 1462 O O . LYS A 1 180 ? 60.632 10.413 -81.739 1.00 96.38 180 LYS A O 1
ATOM 1467 N N . GLU A 1 181 ? 58.614 10.659 -80.762 1.00 96.44 181 GLU A N 1
ATOM 1468 C CA . GLU A 1 181 ? 57.865 11.075 -81.946 1.00 96.44 181 GLU A CA 1
ATOM 1469 C C . GLU A 1 181 ? 58.456 12.356 -82.539 1.00 96.44 181 GLU A C 1
ATOM 1471 O O . GLU A 1 181 ? 58.879 12.316 -83.690 1.00 96.44 181 GLU A O 1
ATOM 1476 N N . ASP A 1 182 ? 58.664 13.403 -81.730 1.00 96.50 182 ASP A N 1
ATOM 1477 C CA . ASP A 1 182 ? 59.299 14.658 -82.169 1.00 96.50 182 ASP A CA 1
ATOM 1478 C C . ASP A 1 182 ? 60.663 14.409 -82.849 1.00 96.50 182 ASP A C 1
ATOM 1480 O O . ASP A 1 182 ? 60.961 14.942 -83.917 1.00 96.50 182 ASP A O 1
ATOM 1484 N N . LYS A 1 183 ? 61.501 13.539 -82.262 1.00 96.44 183 LYS A N 1
ATOM 1485 C CA . LYS A 1 183 ? 62.815 13.182 -82.832 1.00 96.44 183 LYS A CA 1
ATOM 1486 C C . LYS A 1 183 ? 62.692 12.435 -84.154 1.00 96.44 183 LYS A C 1
ATOM 1488 O O . LYS A 1 183 ? 63.482 12.676 -85.065 1.00 96.44 183 LYS A O 1
ATOM 1493 N N . TYR A 1 184 ? 61.751 11.496 -84.247 1.00 95.00 184 TYR A N 1
ATOM 1494 C CA . TYR A 1 184 ? 61.518 10.758 -85.483 1.00 95.00 184 TYR A CA 1
ATOM 1495 C C . TYR A 1 184 ? 60.956 11.671 -86.574 1.00 95.00 184 TYR A C 1
ATOM 1497 O O . TYR A 1 184 ? 61.360 11.537 -87.726 1.00 95.00 184 TYR A O 1
ATOM 1505 N N . GLU A 1 185 ? 60.096 12.631 -86.234 1.00 96.56 185 GLU A N 1
ATOM 1506 C CA . GLU A 1 185 ? 59.614 13.647 -87.171 1.00 96.56 185 GLU A CA 1
ATOM 1507 C C . GLU A 1 185 ? 60.753 14.535 -87.692 1.00 96.56 185 GLU A C 1
ATOM 1509 O O . GLU A 1 185 ? 60.867 14.730 -88.906 1.00 96.56 185 GLU A O 1
ATOM 1514 N N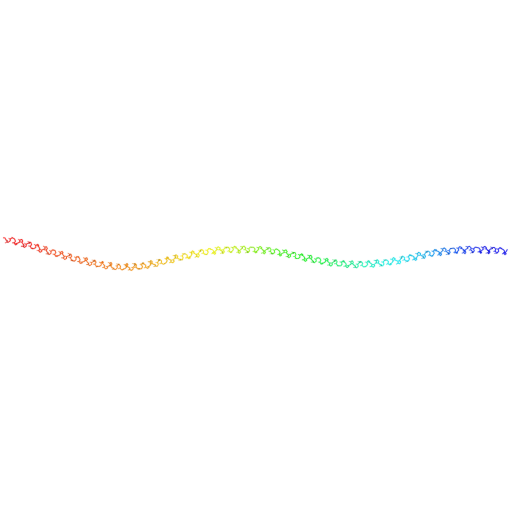 . GLU A 1 186 ? 61.644 15.012 -86.815 1.00 95.75 186 GLU A N 1
ATOM 1515 C CA . GLU A 1 186 ? 62.841 15.769 -87.210 1.00 95.75 186 GLU A CA 1
ATOM 1516 C C . GLU A 1 186 ? 63.760 14.953 -88.135 1.00 95.75 186 GLU A C 1
ATOM 1518 O O . GLU A 1 186 ? 64.222 15.452 -89.165 1.00 95.75 186 GLU A O 1
ATOM 1523 N N . GLU A 1 187 ? 64.012 13.682 -87.805 1.00 95.94 187 GLU A N 1
ATOM 1524 C CA . GLU A 1 187 ? 64.845 12.794 -88.620 1.00 95.94 187 GLU A CA 1
ATOM 1525 C C . GLU A 1 187 ? 64.217 12.537 -89.998 1.00 95.94 187 GLU A C 1
ATOM 1527 O O . GLU A 1 187 ? 64.907 12.626 -91.018 1.00 95.94 187 GLU A O 1
ATOM 1532 N N . ILE A 1 188 ? 62.903 12.294 -90.053 1.00 95.62 188 ILE A N 1
ATOM 1533 C CA . ILE A 1 188 ? 62.154 12.152 -91.308 1.00 95.62 188 ILE A CA 1
ATOM 1534 C C . ILE A 1 188 ? 62.240 13.439 -92.132 1.00 95.62 188 ILE A C 1
ATOM 1536 O O . ILE A 1 188 ? 62.475 13.363 -93.341 1.00 95.62 188 ILE A O 1
ATOM 1540 N N . HIS A 1 189 ? 62.090 14.614 -91.513 1.00 96.19 189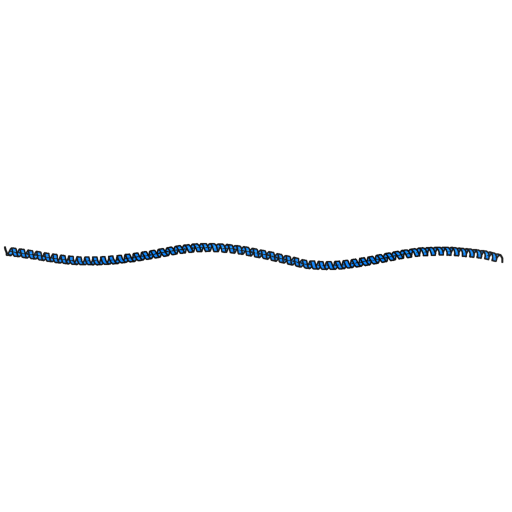 HIS A N 1
ATOM 1541 C CA . HIS A 1 189 ? 62.204 15.897 -92.208 1.00 96.19 189 HIS A CA 1
ATOM 1542 C C . HIS A 1 189 ? 63.593 16.066 -92.838 1.00 96.19 189 HIS A C 1
ATOM 1544 O O . HIS A 1 189 ? 63.698 16.327 -94.037 1.00 96.19 189 HIS A O 1
ATOM 1550 N N . LEU A 1 190 ? 64.661 15.833 -92.067 1.00 95.81 190 LEU A N 1
ATOM 1551 C CA . LEU A 1 190 ? 66.046 15.918 -92.544 1.00 95.81 190 LEU A CA 1
ATOM 1552 C C . LEU A 1 190 ? 66.340 14.930 -93.679 1.00 95.81 190 LEU A C 1
ATOM 1554 O O . LEU A 1 190 ? 66.998 15.283 -94.660 1.00 95.81 190 LEU A O 1
ATOM 1558 N N . LEU A 1 191 ? 65.875 13.684 -93.559 1.00 95.00 191 LEU A N 1
ATOM 1559 C CA . LEU A 1 191 ? 66.022 12.679 -94.614 1.00 95.00 191 LEU A CA 1
ATOM 1560 C C . LEU A 1 191 ? 65.240 13.069 -95.872 1.00 95.00 191 LEU A C 1
ATOM 1562 O O . LEU A 1 191 ? 65.736 12.870 -96.979 1.00 95.00 191 LEU A O 1
ATOM 1566 N N . THR A 1 192 ? 64.059 13.668 -95.714 1.00 95.38 192 THR A N 1
ATOM 1567 C CA . THR A 1 192 ? 63.237 14.158 -96.828 1.00 95.38 192 THR A CA 1
ATOM 1568 C C . THR A 1 192 ? 63.904 15.330 -97.550 1.00 95.38 192 THR A C 1
ATOM 1570 O O . THR A 1 192 ? 63.884 15.377 -98.779 1.00 95.38 192 THR A O 1
ATOM 1573 N N . GLU A 1 193 ? 64.517 16.269 -96.825 1.00 95.38 193 GLU A N 1
ATOM 1574 C CA . GLU A 1 193 ? 65.287 17.365 -97.429 1.00 95.38 193 GLU A CA 1
ATOM 1575 C C . GLU A 1 193 ? 66.502 16.847 -98.198 1.00 95.38 193 GLU A C 1
ATOM 1577 O O . GLU A 1 193 ? 66.672 17.192 -99.367 1.00 95.38 193 GLU A O 1
ATOM 1582 N N . LYS A 1 194 ? 67.289 15.946 -97.596 1.00 95.69 194 LYS A N 1
ATOM 1583 C CA . LYS A 1 194 ? 68.423 15.303 -98.279 1.00 95.69 194 LYS A CA 1
ATOM 1584 C C . LYS A 1 194 ? 67.994 14.560 -99.539 1.00 95.69 194 LYS A C 1
ATOM 1586 O O . LYS A 1 194 ? 68.663 14.666 -100.561 1.00 95.69 194 LYS A O 1
ATOM 1591 N N . LEU A 1 195 ? 66.875 13.834 -99.480 1.00 94.69 195 LEU A N 1
ATOM 1592 C CA . LEU A 1 195 ? 66.332 13.139 -100.644 1.00 94.69 195 LEU A CA 1
ATOM 1593 C C . LEU A 1 195 ? 66.000 14.129 -101.770 1.00 94.69 195 LEU A C 1
ATOM 1595 O O . LEU A 1 195 ? 66.412 13.900 -102.900 1.00 94.69 195 LEU A O 1
ATOM 1599 N N . LYS A 1 196 ? 65.343 15.256 -101.464 1.00 95.44 196 LYS A N 1
ATOM 1600 C CA . LYS A 1 196 ? 65.035 16.308 -102.453 1.00 95.44 196 LYS A CA 1
ATOM 1601 C C . LYS A 1 196 ? 66.286 16.957 -103.049 1.00 95.44 196 LYS A C 1
ATOM 1603 O O . LYS A 1 196 ? 66.311 17.268 -104.242 1.00 95.44 196 LYS A O 1
ATOM 1608 N N . GLU A 1 197 ? 67.314 17.195 -102.235 1.00 94.12 197 GLU A N 1
ATOM 1609 C CA . GLU A 1 197 ? 68.607 17.707 -102.708 1.00 94.12 197 GLU A CA 1
ATOM 1610 C C . GLU A 1 197 ? 69.274 16.716 -103.669 1.00 94.12 197 GLU A C 1
ATOM 1612 O O . GLU A 1 197 ? 69.742 17.104 -104.744 1.00 94.12 197 GLU A O 1
ATOM 1617 N N . ASP A 1 198 ? 69.280 15.432 -103.308 1.00 93.44 198 ASP A N 1
ATOM 1618 C CA . ASP A 1 198 ? 69.816 14.358 -104.137 1.00 93.44 198 ASP A CA 1
ATOM 1619 C C . ASP A 1 198 ? 69.026 14.190 -105.442 1.00 93.44 198 ASP A C 1
ATOM 1621 O O . ASP A 1 198 ? 69.642 14.109 -106.507 1.00 93.44 198 ASP A O 1
ATOM 1625 N N . GLU A 1 199 ? 67.691 14.218 -105.393 1.00 93.00 199 GLU A N 1
ATOM 1626 C CA . GLU A 1 199 ? 66.807 14.215 -106.567 1.00 93.00 199 GLU A CA 1
ATOM 1627 C C . GLU A 1 199 ? 67.122 15.394 -107.497 1.00 93.00 199 GLU A C 1
ATOM 1629 O O . GLU A 1 199 ? 67.393 15.190 -108.681 1.00 93.00 199 GLU A O 1
ATOM 1634 N N . SER A 1 200 ? 67.212 16.614 -106.958 1.00 92.75 200 SER A N 1
ATOM 1635 C CA . SER A 1 200 ? 67.556 17.818 -107.732 1.00 92.75 200 SER A CA 1
ATOM 1636 C C . SER A 1 200 ? 68.944 17.711 -108.384 1.00 92.75 200 SER A C 1
ATOM 1638 O O . SER A 1 200 ? 69.153 18.126 -109.528 1.00 92.75 200 SER A O 1
ATOM 1640 N N . ARG A 1 201 ? 69.923 17.131 -107.675 1.00 92.50 201 ARG A N 1
ATOM 1641 C CA . ARG A 1 201 ? 71.284 16.900 -108.184 1.00 92.50 201 ARG A CA 1
ATOM 1642 C C . ARG A 1 201 ? 71.314 15.859 -109.304 1.00 92.50 201 ARG A C 1
ATOM 1644 O O . ARG A 1 201 ? 72.079 16.019 -110.265 1.00 92.50 201 ARG A O 1
ATOM 1651 N N . VAL A 1 202 ? 70.509 14.806 -109.188 1.00 92.44 202 VAL A N 1
ATOM 1652 C CA . VAL A 1 202 ? 70.327 13.798 -110.239 1.00 92.44 202 VAL A CA 1
ATOM 1653 C C . VAL A 1 202 ? 69.660 14.433 -111.457 1.00 92.44 202 VAL A C 1
ATOM 1655 O O . VAL A 1 202 ? 70.218 14.335 -112.546 1.00 92.44 202 VAL A O 1
ATOM 1658 N N . GLU A 1 203 ? 68.560 15.170 -111.289 1.00 90.69 203 GLU A N 1
ATOM 1659 C CA . GLU A 1 203 ? 67.875 15.881 -112.379 1.00 90.69 203 GLU A CA 1
ATOM 1660 C C . GLU A 1 203 ? 68.795 16.862 -113.118 1.00 90.69 203 GLU A C 1
ATOM 1662 O O . GLU A 1 203 ? 68.786 16.938 -114.354 1.00 90.69 203 GLU A O 1
ATOM 1667 N N . PHE A 1 204 ? 69.630 17.600 -112.379 1.00 90.75 204 PHE A N 1
ATOM 1668 C CA . PHE A 1 204 ? 70.628 18.490 -112.969 1.00 90.75 204 PHE A CA 1
ATOM 1669 C C . PHE A 1 204 ? 71.651 17.704 -113.795 1.00 90.75 204 PHE A C 1
ATOM 1671 O O . PHE A 1 204 ? 71.937 18.063 -114.939 1.00 90.75 204 PHE A O 1
ATOM 1678 N N . SER A 1 205 ? 72.179 16.613 -113.236 1.00 89.56 205 SER A N 1
ATOM 1679 C CA . SER A 1 205 ? 73.159 15.747 -113.902 1.00 89.56 205 SER A CA 1
ATOM 1680 C C . SER A 1 205 ? 72.569 15.072 -115.150 1.00 89.56 205 SER A C 1
ATOM 1682 O O . SER A 1 205 ? 73.234 15.008 -116.184 1.00 89.56 205 SER A O 1
ATOM 1684 N N . GLU A 1 206 ? 71.306 14.640 -115.105 1.00 89.81 206 GLU A N 1
ATOM 1685 C CA . GLU A 1 206 ? 70.564 14.140 -116.266 1.00 89.81 206 GLU A CA 1
ATOM 1686 C C . GLU A 1 206 ? 70.365 15.219 -117.331 1.00 89.81 206 GLU A C 1
ATOM 1688 O O . GLU A 1 206 ? 70.562 14.960 -118.517 1.00 89.81 206 GLU A O 1
ATOM 1693 N N . SER A 1 207 ? 69.994 16.437 -116.931 1.00 86.81 207 SER A N 1
ATOM 1694 C CA . SER A 1 207 ? 69.806 17.566 -117.849 1.00 86.81 207 SER A CA 1
ATOM 1695 C C . SER A 1 207 ? 71.110 17.941 -118.549 1.00 86.81 207 SER A C 1
ATOM 1697 O O . SER A 1 207 ? 71.130 18.124 -119.769 1.00 86.81 207 SER A O 1
ATOM 1699 N N . GLN A 1 208 ? 72.216 17.983 -117.798 1.00 87.75 208 GLN A N 1
ATOM 1700 C CA . GLN A 1 208 ? 73.559 18.133 -118.351 1.00 87.75 208 GLN A CA 1
ATOM 1701 C C . GLN A 1 208 ? 73.836 17.013 -119.351 1.00 87.75 208 GLN A C 1
ATOM 1703 O O . GLN A 1 208 ? 74.116 17.296 -120.513 1.00 87.75 208 GLN A O 1
ATOM 1708 N N . TRP A 1 209 ? 73.695 15.747 -118.954 1.00 86.44 209 TRP A N 1
ATOM 1709 C CA . TRP A 1 209 ? 73.933 14.606 -119.839 1.00 86.44 209 TRP A CA 1
ATOM 1710 C C . TRP A 1 209 ? 73.104 14.669 -121.130 1.00 86.44 209 TRP A C 1
ATOM 1712 O O . TRP A 1 209 ? 73.645 14.435 -122.209 1.00 86.44 209 TRP A O 1
ATOM 1722 N N . ARG A 1 210 ? 71.819 15.048 -121.051 1.00 83.69 210 ARG A N 1
ATOM 1723 C CA . ARG A 1 210 ? 70.953 15.258 -122.226 1.00 83.69 210 ARG A CA 1
ATOM 1724 C C . ARG A 1 210 ? 71.504 16.353 -123.143 1.00 83.69 210 ARG A C 1
ATOM 1726 O O . ARG A 1 210 ? 71.518 16.161 -124.356 1.00 83.69 210 ARG A O 1
ATOM 1733 N N . SER A 1 211 ? 71.983 17.464 -122.577 1.00 81.69 211 SER A N 1
ATOM 1734 C CA . SER A 1 211 ? 72.632 18.548 -123.327 1.00 81.69 211 SER A CA 1
ATOM 1735 C C . SER A 1 211 ? 73.891 18.060 -124.049 1.00 81.69 211 SER A C 1
ATOM 1737 O O . SER A 1 211 ? 73.956 18.151 -125.274 1.00 81.69 211 SER A O 1
ATOM 1739 N N . TRP A 1 212 ? 74.838 17.452 -123.320 1.00 81.81 212 TRP A N 1
ATOM 1740 C CA . TRP A 1 212 ? 76.075 16.890 -123.882 1.00 81.81 212 TRP A CA 1
ATOM 1741 C C . TRP A 1 212 ? 75.794 15.846 -124.965 1.00 81.81 212 TRP A C 1
ATOM 1743 O O . TRP A 1 212 ? 76.460 15.821 -125.998 1.00 81.81 212 TRP A O 1
ATOM 1753 N N . ARG A 1 213 ? 74.787 14.990 -124.760 1.00 80.62 213 ARG A N 1
ATOM 1754 C CA . ARG A 1 213 ? 74.382 13.992 -125.752 1.00 80.62 213 ARG A CA 1
ATOM 1755 C C . ARG A 1 213 ? 73.865 14.638 -127.030 1.00 80.62 213 ARG A C 1
ATOM 1757 O O . ARG A 1 213 ? 74.263 14.215 -128.109 1.00 80.62 213 ARG A O 1
ATOM 1764 N N . LYS A 1 214 ? 73.051 15.687 -126.911 1.00 78.88 214 LYS A N 1
ATOM 1765 C CA . LYS A 1 214 ? 72.592 16.464 -128.062 1.00 78.88 214 LYS A CA 1
ATOM 1766 C C . LYS A 1 214 ? 73.764 17.101 -128.818 1.00 78.88 214 LYS A C 1
ATOM 1768 O O . LYS A 1 214 ? 73.797 17.019 -130.037 1.00 78.88 214 LYS A O 1
ATOM 1773 N N . THR A 1 215 ? 74.761 17.644 -128.113 1.00 73.94 215 THR A N 1
ATOM 1774 C CA . THR A 1 215 ? 75.973 18.199 -128.748 1.00 73.94 215 THR A CA 1
ATOM 1775 C C . THR A 1 215 ? 76.793 17.129 -129.472 1.00 73.94 215 THR A C 1
ATOM 1777 O O . THR A 1 215 ? 77.333 17.382 -130.541 1.00 73.94 215 THR A O 1
ATOM 1780 N N . ILE A 1 216 ? 76.890 15.922 -128.905 1.00 73.69 216 ILE A N 1
ATOM 1781 C CA . ILE A 1 216 ? 77.560 14.781 -129.546 1.00 73.69 216 ILE A CA 1
ATOM 1782 C C . ILE A 1 216 ? 76.806 14.331 -130.802 1.00 73.69 216 ILE A C 1
ATOM 1784 O O . ILE A 1 216 ? 77.446 14.017 -131.803 1.00 73.69 216 ILE A O 1
ATOM 1788 N N . ASP A 1 217 ? 75.475 14.287 -130.758 1.00 72.38 217 ASP A N 1
ATOM 1789 C CA . ASP A 1 217 ? 74.653 13.919 -131.913 1.00 72.38 217 ASP A CA 1
ATOM 1790 C C . ASP A 1 217 ? 74.692 15.002 -133.015 1.00 72.38 217 ASP A C 1
ATOM 1792 O O . ASP A 1 217 ? 74.634 14.656 -134.187 1.00 72.38 217 ASP A O 1
ATOM 1796 N N . GLU A 1 218 ? 74.873 16.286 -132.673 1.00 70.19 218 GLU A N 1
ATOM 1797 C CA . GLU A 1 218 ? 75.093 17.394 -133.628 1.00 70.19 218 GLU A CA 1
ATOM 1798 C C . GLU A 1 218 ? 76.501 17.397 -134.268 1.00 70.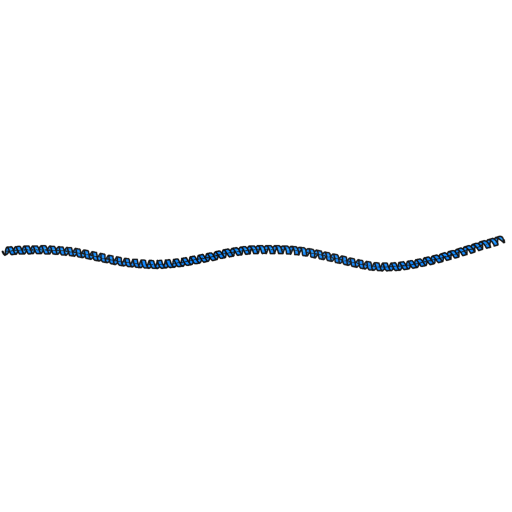19 218 GLU A C 1
ATOM 1800 O O . GLU A 1 218 ? 76.712 18.045 -135.292 1.00 70.19 218 GLU A O 1
ATOM 1805 N N . LEU A 1 219 ? 77.469 16.682 -133.680 1.00 63.94 219 LEU A N 1
ATOM 1806 C CA . LEU A 1 219 ? 78.844 16.536 -134.186 1.00 63.94 219 LEU A CA 1
ATOM 1807 C C . LEU A 1 219 ? 79.054 15.282 -135.061 1.00 63.94 219 LEU A C 1
ATOM 1809 O O . LEU A 1 219 ? 80.168 15.070 -135.549 1.00 63.94 219 LEU A O 1
ATOM 1813 N N . LYS A 1 220 ? 78.025 14.446 -135.237 1.00 50.78 220 LYS A N 1
ATOM 1814 C CA . LYS A 1 220 ? 78.025 13.255 -136.104 1.00 50.78 220 LYS A CA 1
ATOM 1815 C C . LYS A 1 220 ? 77.316 13.524 -137.424 1.00 50.78 220 LYS A C 1
ATOM 1817 O O . LYS A 1 220 ? 77.773 12.936 -138.429 1.00 50.78 220 LYS A O 1
#

Foldseek 3Di:
DVVVVVVVVVVVVVVVVVVVVVVVVVVVVVVVVVVVVVVVVVVVVVVVVVVVVVVVVVVVVVVVVVVVVVVVVVVVVVVVVVVVVVVVVVVVVVVVVVVVVVVVVVVVVVVVVVVVVVVVVVVVVVVVVVVVVVVVVVVVVVVVVVVVVVVVVVVVVVVVVVVVVVVVVVVVVVVVVVVVVVVVVVVVVVVVVVVVVVVVVVVVVVVVVVVVVVVVVVVD

InterPro domains:
  IPR000533 Tropomyosin [PF00261] (9-219)
  IPR000533 Tropomyosin [PR00194] (47-64)
  IPR000533 Tropomyosin [PR00194] (83-103)
  IPR000533 Tropomyosin [PR00194] (108-136)
  IPR000533 Tropomyosin [PR00194] (138-161)
  IPR000533 Tropomyosin [PR00194] (194-219)

Organism: Anolis carolinensis (NCBI:txid28377)

Sequence (220 aa):
QLEEERQGLEKKLKGTEDEVEKYSEAVKEAQEKLELAEKKATDAESDVASLNRRIQLVEEELDRAQERLATALQKLEETEKLVDESERGLKVIENRAMKDGEKMRDQDMQLKDAKHVAEDSDRKYEEVAKKLVILEGDLERSEERAEVAESRVRQFEEELCIMDQVLKFLMAEEKEYSTKEDKYEEEIHLLTEKLKEDESRVEFSESQWRSWRKTIDELK

Radius of gyration: 93.37 Å; chains: 1; bounding box: 172×36×270 Å

pLDDT: mean 93.19, std 9.47, range [50.78, 98.69]

Secondary structure (DSSP, 8-state):
-HHHHHHHHHHHHHHHHHHHHHHHHHHHHHHHHHHHHHHHHHHHHHHHHHHHHHHHHHHHHHHHHHHHHHHHHHHHHHHHHHHHHHHHHHHHHHHHHHHHHHHHHHHHHHHHHHHHHHHHHHHHHHHHHHHHHHHHHHHHHHHHHHHHHHHHHHHHHHHHHHHHHHHHHHHHHHHHHHHHHHHHHHHHHHHHHHHHHHHHHHHHHHHHHHHHHHHHHHT-